Protein AF-A0A969D3K4-F1 (afdb_monomer_lite)

Sequence (307 aa):
MPSYSMKLIFPEMAVPLLGIVVLTLFLPLTAMTYMLRSNDRRKLEINRLLDLLHIDPSYRQVYAIDQHQGRDCSLLMVAVCYGSLVSAVGLTLLFLGPQIGLAEFPAVKLTETLSFPQQGSRLVFSMAFLGAYLWGLQYLFQRYSLQDLLPNVYYGLGVRMLFASCLAVIIYNGADALIGNHEGSSSSSLTSNLWPALAFLIGIFPQQGLRWMSARLSILISDAPMAAHRAPLDMIEGINNYDLLRFEELGIETCYDMATADFVPLILKTAYSARQLADWILQAKLCACFGAGVVDLRRNGYHTFSI

Radius of gyration: 24.6 Å; chains: 1; bounding box: 75×52×71 Å

Secondary structure (DSSP, 8-state):
---STHHHHHHHHHHHHHHHHHHHHHHHHHHHHHHHT--HHHHHHHHHHHHHTT--TTHHHHTTHHHHHHHHHHHHHHHHHHHHHHHHHHHHHHHTTTTTT-SS---EEEETTEEESPTTHHHHHHHHHHHHHHHHHHHHHHHHHTT---HHHHHHHHHHHHHHHHHHHHHHHTHHHHHT--TT---TTTSTTTHHHHHHHHHH-HHHHHHHHHHH-TTTS--------SSBGGGSTT--HHHHHHHHHTT--BHHHHHHS-HHHHHHHSSS-HHHHHHHHHHHHHHHHHGGGHHHHHHTT--SS--

pLDDT: mean 79.21, std 14.2, range [38.62, 95.94]

Structure (mmCIF, N/CA/C/O backbone):
data_AF-A0A969D3K4-F1
#
_entry.id   AF-A0A969D3K4-F1
#
loop_
_atom_site.group_PDB
_atom_site.id
_atom_site.type_symbol
_atom_site.label_atom_id
_atom_site.label_alt_id
_atom_site.label_comp_id
_atom_site.label_asym_id
_atom_site.label_entity_id
_atom_site.label_seq_id
_atom_site.pdbx_PDB_ins_code
_atom_site.Cartn_x
_atom_site.Cartn_y
_atom_site.Cartn_z
_atom_site.occupancy
_atom_site.B_iso_or_equiv
_atom_site.auth_seq_id
_atom_site.auth_comp_id
_atom_site.auth_asym_id
_atom_site.auth_atom_id
_atom_site.pdbx_PDB_model_num
ATOM 1 N N . MET A 1 1 ? 40.659 23.746 -21.738 1.00 43.28 1 MET A N 1
ATOM 2 C CA . MET A 1 1 ? 39.968 24.330 -20.567 1.00 43.28 1 MET A CA 1
ATOM 3 C C . MET A 1 1 ? 38.458 24.179 -20.744 1.00 43.28 1 MET A C 1
ATOM 5 O O . MET A 1 1 ? 37.878 24.956 -21.492 1.00 43.28 1 MET A O 1
ATOM 9 N N . PRO A 1 2 ? 37.822 23.167 -20.130 1.00 46.59 2 PRO A N 1
ATOM 10 C CA . PRO A 1 2 ? 36.377 22.970 -20.176 1.00 46.59 2 PRO A CA 1
ATOM 11 C C . PRO A 1 2 ? 35.744 23.623 -18.937 1.00 46.59 2 PRO A C 1
ATOM 13 O O . PRO A 1 2 ? 35.856 23.095 -17.839 1.00 46.59 2 PRO A O 1
ATOM 16 N N . SER A 1 3 ? 35.126 24.797 -19.081 1.00 47.50 3 SER A N 1
ATOM 17 C CA . SER A 1 3 ? 34.448 25.483 -17.958 1.00 47.50 3 SER A CA 1
ATOM 18 C C . SER A 1 3 ? 33.081 26.073 -18.338 1.00 47.50 3 SER A C 1
ATOM 20 O O . SER A 1 3 ? 32.541 26.923 -17.637 1.00 47.50 3 SER A O 1
ATOM 22 N N . TYR A 1 4 ? 32.495 25.624 -19.456 1.00 47.94 4 TYR A N 1
ATOM 23 C CA . TYR A 1 4 ? 31.216 26.157 -19.952 1.00 47.94 4 TYR A CA 1
ATOM 24 C C . TYR A 1 4 ? 30.033 25.174 -19.918 1.00 47.94 4 TYR A C 1
ATOM 26 O O . TYR A 1 4 ? 28.900 25.635 -19.833 1.00 47.94 4 TYR A O 1
ATOM 34 N N . SER A 1 5 ? 30.238 23.850 -19.856 1.00 48.91 5 SER A N 1
ATOM 35 C CA . SER A 1 5 ? 29.110 22.896 -19.764 1.00 48.91 5 SER A CA 1
ATOM 36 C C . SER A 1 5 ? 28.449 22.824 -18.384 1.00 48.91 5 SER A C 1
ATOM 38 O O . SER A 1 5 ? 27.307 22.393 -18.285 1.00 48.91 5 SER A O 1
ATOM 40 N N . MET A 1 6 ? 29.114 23.261 -17.310 1.00 48.69 6 ME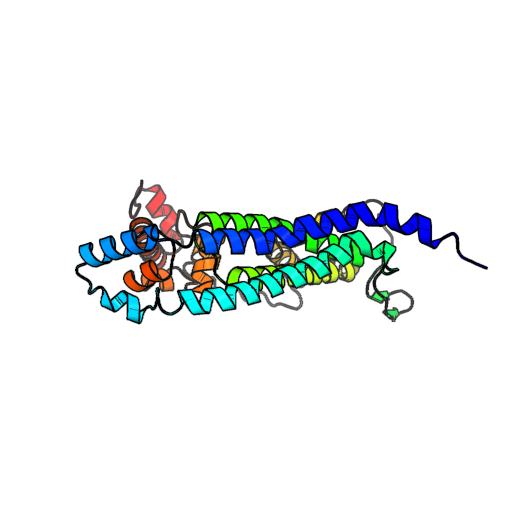T A N 1
ATOM 41 C CA . MET A 1 6 ? 28.566 23.111 -15.956 1.00 48.69 6 MET A CA 1
ATOM 42 C C . MET A 1 6 ? 27.480 24.150 -15.624 1.00 48.69 6 MET A C 1
ATOM 44 O O . MET A 1 6 ? 26.635 23.895 -14.776 1.00 48.69 6 MET A O 1
ATOM 48 N N . LYS A 1 7 ? 27.449 25.304 -16.307 1.00 47.19 7 LYS A N 1
ATOM 49 C CA . LYS A 1 7 ? 26.482 26.386 -16.022 1.00 47.19 7 LYS A CA 1
ATOM 50 C C . LYS A 1 7 ? 25.094 26.187 -16.647 1.00 47.19 7 LYS A C 1
ATOM 52 O O . LYS A 1 7 ? 24.152 26.816 -16.182 1.00 47.19 7 LYS A O 1
ATOM 57 N N . LEU A 1 8 ? 24.951 25.313 -17.646 1.00 50.50 8 LEU A N 1
ATOM 58 C CA . LEU A 1 8 ? 23.668 25.041 -18.318 1.00 50.50 8 LEU A CA 1
ATOM 59 C C . LEU A 1 8 ? 22.865 23.892 -17.684 1.00 50.50 8 LEU A C 1
ATOM 61 O O . LEU A 1 8 ? 21.663 23.814 -17.895 1.00 50.50 8 LEU A O 1
ATOM 65 N N . ILE A 1 9 ? 23.493 23.051 -16.855 1.00 54.84 9 ILE A N 1
ATOM 66 C CA . ILE A 1 9 ? 22.838 21.893 -16.217 1.00 54.84 9 ILE A CA 1
ATOM 67 C C . ILE A 1 9 ? 22.000 22.318 -14.994 1.00 54.84 9 ILE A C 1
ATOM 69 O O . ILE A 1 9 ? 20.937 21.759 -14.733 1.00 54.84 9 ILE A O 1
ATOM 73 N N . PHE A 1 10 ? 22.435 23.343 -14.251 1.00 56.97 10 PHE A N 1
ATOM 74 C CA . PHE A 1 10 ? 21.739 23.816 -13.046 1.00 56.97 10 PHE A CA 1
ATOM 75 C C . PHE A 1 10 ? 20.294 24.315 -13.262 1.00 56.97 10 PHE A C 1
ATOM 77 O O . PHE A 1 10 ? 19.448 23.957 -12.440 1.00 56.97 10 PHE A O 1
ATOM 84 N N . PRO A 1 11 ? 19.956 25.103 -14.307 1.00 62.75 11 PRO A N 1
ATOM 85 C CA . PRO A 1 11 ? 18.574 25.542 -14.511 1.00 62.75 11 PRO A CA 1
ATOM 86 C C . PRO A 1 11 ? 17.628 24.404 -14.929 1.00 62.75 11 PRO A C 1
ATOM 88 O O . PRO A 1 11 ? 16.482 24.397 -14.486 1.00 62.75 11 PRO A O 1
ATOM 91 N N . GLU A 1 12 ? 18.085 23.413 -15.707 1.00 69.56 12 GLU A N 1
ATOM 92 C CA . GLU A 1 12 ? 17.244 22.265 -16.101 1.00 69.56 12 GLU A CA 1
ATOM 93 C C . GLU A 1 12 ? 16.943 21.320 -14.930 1.00 69.56 12 GLU A C 1
ATOM 95 O O . GLU A 1 12 ? 15.862 20.735 -14.859 1.00 69.56 12 GLU A O 1
ATOM 100 N N . MET A 1 13 ? 17.864 21.207 -13.970 1.00 75.19 13 MET A N 1
ATOM 101 C CA . MET A 1 13 ? 17.676 20.385 -12.770 1.00 75.19 13 MET A CA 1
ATOM 102 C C . MET A 1 13 ? 16.788 21.052 -11.708 1.00 75.19 13 MET A C 1
ATOM 104 O O . MET A 1 13 ? 16.300 20.374 -10.805 1.00 75.19 13 MET A O 1
ATOM 108 N N . ALA A 1 14 ? 16.553 22.364 -11.792 1.00 80.75 14 ALA A N 1
ATOM 109 C CA . ALA A 1 14 ? 15.832 23.105 -10.757 1.00 80.75 14 ALA A CA 1
ATOM 110 C C . ALA A 1 14 ? 14.356 22.684 -10.637 1.00 80.75 14 ALA A C 1
ATOM 112 O O . ALA A 1 14 ? 13.851 22.505 -9.529 1.00 80.75 14 ALA A O 1
ATOM 113 N N . VAL A 1 15 ? 13.671 22.481 -11.766 1.00 84.25 15 VAL A N 1
ATOM 114 C CA . VAL A 1 15 ? 12.258 22.062 -11.807 1.00 84.25 15 VAL A CA 1
ATOM 115 C C . VAL A 1 15 ? 12.042 20.649 -11.241 1.00 84.25 15 VAL A C 1
ATOM 117 O O . VAL A 1 15 ? 11.216 20.510 -10.334 1.00 84.25 15 VAL A O 1
ATOM 120 N N . PRO A 1 16 ? 12.758 19.596 -11.696 1.00 83.69 16 PRO A N 1
ATOM 121 C CA . PRO A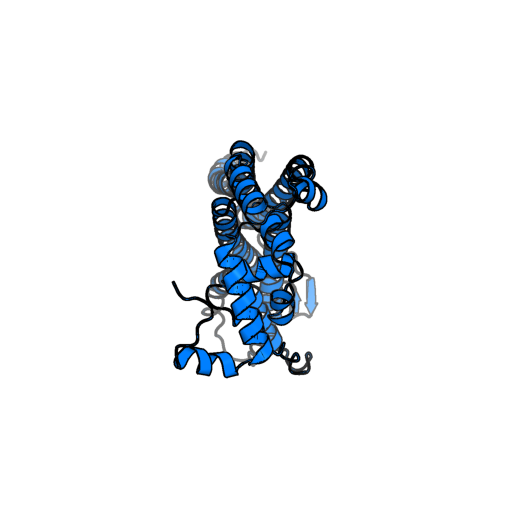 1 16 ? 12.590 18.256 -11.132 1.00 83.69 16 PRO A CA 1
ATOM 122 C C . PRO A 1 16 ? 12.994 18.198 -9.655 1.00 83.69 16 PRO A C 1
ATOM 124 O O . PRO A 1 16 ? 12.333 17.522 -8.868 1.00 83.69 16 PRO A O 1
ATOM 127 N N . LEU A 1 17 ? 14.022 18.949 -9.249 1.00 85.62 17 LEU A N 1
ATOM 128 C CA . LEU A 1 17 ? 14.442 19.024 -7.852 1.00 85.62 17 LEU A CA 1
ATOM 129 C C . LEU A 1 17 ? 13.370 19.676 -6.969 1.00 85.62 17 LEU A C 1
ATOM 131 O O . LEU A 1 17 ? 13.061 19.149 -5.902 1.00 85.62 17 LEU A O 1
ATOM 135 N N . LEU A 1 18 ? 12.743 20.763 -7.430 1.00 87.62 18 LEU A N 1
ATOM 136 C CA . LEU A 1 18 ? 11.616 21.382 -6.730 1.00 87.62 18 LEU A CA 1
ATOM 137 C C . LEU A 1 18 ? 10.429 20.415 -6.611 1.00 87.62 18 LEU A C 1
ATOM 139 O O . LEU A 1 18 ? 9.851 20.296 -5.533 1.00 87.62 18 LEU A O 1
ATOM 143 N N . GLY A 1 19 ? 10.113 19.667 -7.673 1.00 85.94 19 GLY A N 1
ATOM 144 C CA . GLY A 1 19 ? 9.077 18.630 -7.646 1.00 85.94 19 GLY A CA 1
ATOM 145 C C . GLY A 1 19 ? 9.339 17.547 -6.595 1.00 85.94 19 GLY A C 1
ATOM 146 O O . GLY A 1 19 ? 8.447 17.217 -5.815 1.00 85.94 19 GLY A O 1
ATOM 147 N N . ILE A 1 20 ? 10.574 17.040 -6.513 1.00 88.44 20 ILE A N 1
ATOM 148 C CA . ILE A 1 20 ? 10.966 16.048 -5.498 1.00 88.44 20 ILE A CA 1
ATOM 149 C C . ILE A 1 20 ? 10.819 16.621 -4.095 1.00 88.44 20 ILE A C 1
ATOM 151 O O . ILE A 1 20 ? 10.242 15.964 -3.230 1.00 88.44 20 ILE A O 1
ATOM 155 N N . VAL A 1 21 ? 11.309 17.840 -3.858 1.00 89.25 21 VAL A N 1
ATOM 156 C CA . VAL A 1 21 ? 11.222 18.474 -2.536 1.00 89.25 21 VAL A CA 1
ATOM 157 C C . VAL A 1 21 ? 9.762 18.622 -2.117 1.00 89.25 21 VAL A C 1
ATOM 159 O O . VAL A 1 21 ? 9.405 18.213 -1.018 1.00 89.25 21 VAL A O 1
ATOM 162 N N . VAL A 1 22 ? 8.892 19.114 -3.001 1.00 89.81 22 VAL A N 1
ATOM 163 C CA . VAL A 1 22 ? 7.460 19.278 -2.705 1.00 89.81 22 VAL A CA 1
ATOM 164 C C . VAL A 1 22 ? 6.787 17.938 -2.383 1.00 89.81 22 VAL A C 1
ATOM 166 O O . VAL A 1 22 ? 6.064 17.838 -1.393 1.00 89.81 22 VAL A O 1
ATOM 169 N N . LEU A 1 23 ? 7.042 16.898 -3.180 1.00 89.44 23 LEU A N 1
ATOM 170 C CA . LEU A 1 23 ? 6.426 15.581 -2.991 1.00 89.44 23 LEU A CA 1
ATOM 171 C C . LEU A 1 23 ? 6.937 14.885 -1.719 1.00 89.44 23 LEU A C 1
ATOM 173 O O . LEU A 1 23 ? 6.160 14.366 -0.918 1.00 89.44 23 LEU A O 1
ATOM 177 N N . THR A 1 24 ? 8.244 14.909 -1.478 1.00 89.31 24 THR A N 1
ATOM 178 C CA . THR A 1 24 ? 8.835 14.308 -0.270 1.00 89.31 24 THR A CA 1
ATOM 179 C C . THR A 1 24 ? 8.385 15.013 1.009 1.00 89.31 24 THR A C 1
ATOM 181 O O . THR A 1 24 ? 8.151 14.344 2.013 1.00 89.31 24 THR A O 1
ATOM 184 N N . LEU A 1 25 ? 8.179 16.336 0.971 1.00 90.00 25 LEU A N 1
ATOM 185 C CA . LEU A 1 25 ? 7.754 17.133 2.127 1.00 90.00 25 LEU A CA 1
ATOM 186 C C . LEU A 1 25 ? 6.303 16.863 2.563 1.00 90.00 25 LEU A C 1
ATOM 188 O O . LEU A 1 25 ? 5.941 17.162 3.701 1.00 90.00 25 LEU A O 1
ATOM 192 N N . PHE A 1 26 ? 5.479 16.237 1.719 1.00 89.38 26 PHE A N 1
ATOM 193 C CA . PHE A 1 26 ? 4.111 15.863 2.087 1.00 89.38 26 PHE A CA 1
ATOM 194 C C . PHE A 1 26 ? 4.059 14.879 3.273 1.00 89.38 26 PHE A C 1
ATOM 196 O O . PHE A 1 26 ? 3.215 15.007 4.165 1.00 89.38 26 PHE A O 1
ATOM 203 N N . LEU A 1 27 ? 4.979 13.908 3.325 1.00 89.94 27 LEU A N 1
ATOM 204 C CA . LEU A 1 27 ? 5.033 12.895 4.386 1.00 89.94 27 LEU A CA 1
ATOM 205 C C . LEU A 1 27 ? 5.323 13.498 5.777 1.00 89.94 27 LEU A C 1
ATOM 207 O O . LEU A 1 27 ? 4.557 13.225 6.704 1.00 89.94 27 LEU A O 1
ATOM 211 N N . PRO A 1 28 ? 6.366 14.329 5.972 1.00 90.12 28 PRO A N 1
ATOM 212 C CA . PRO A 1 28 ? 6.611 14.959 7.264 1.00 90.12 28 PRO A CA 1
ATOM 213 C C . PRO A 1 28 ? 5.568 16.020 7.616 1.00 90.12 28 PRO A C 1
ATOM 215 O O . PRO A 1 28 ? 5.240 16.167 8.791 1.00 90.12 28 PRO A O 1
ATOM 218 N N . LEU A 1 29 ? 4.989 16.720 6.634 1.00 88.44 29 LEU A N 1
ATOM 219 C CA . LEU A 1 29 ? 3.952 17.721 6.893 1.00 88.44 29 LEU A CA 1
ATOM 220 C C . LEU A 1 29 ? 2.671 17.089 7.463 1.00 88.44 29 LEU A C 1
ATOM 222 O O . LEU A 1 29 ? 2.090 17.601 8.423 1.00 88.44 29 LEU A O 1
ATOM 226 N N . THR A 1 30 ? 2.241 15.950 6.915 1.00 87.94 30 THR A N 1
ATOM 227 C CA . THR A 1 30 ? 1.080 15.200 7.433 1.00 87.94 30 THR A CA 1
ATOM 228 C C . THR A 1 30 ? 1.318 14.682 8.854 1.00 87.94 30 THR A C 1
ATOM 230 O O . THR A 1 30 ? 0.437 14.802 9.705 1.00 87.94 30 THR A O 1
ATOM 233 N N . ALA A 1 31 ? 2.525 14.204 9.162 1.00 85.50 31 ALA A N 1
ATOM 234 C CA . ALA A 1 31 ? 2.881 13.791 10.519 1.00 85.50 31 ALA A CA 1
ATOM 235 C C . ALA A 1 31 ? 2.936 14.971 11.501 1.00 85.50 31 ALA A C 1
ATOM 237 O O . ALA A 1 31 ? 2.370 14.901 12.591 1.00 85.50 31 ALA A O 1
ATOM 238 N N . MET A 1 32 ? 3.566 16.082 11.108 1.00 85.62 32 MET A N 1
ATOM 239 C CA . MET A 1 32 ? 3.675 17.281 11.943 1.00 85.62 32 MET A CA 1
ATOM 240 C C . MET A 1 32 ? 2.294 17.857 12.274 1.00 85.62 32 MET A C 1
ATOM 242 O O . MET A 1 32 ? 1.997 18.147 13.432 1.00 85.62 32 MET A O 1
ATOM 246 N N . THR A 1 33 ? 1.420 17.975 11.272 1.00 85.12 33 THR A N 1
ATOM 247 C CA . THR A 1 33 ? 0.041 18.447 11.474 1.00 85.12 33 THR A CA 1
ATOM 248 C C . THR A 1 33 ? -0.776 17.499 12.350 1.00 85.12 33 THR A C 1
ATOM 250 O O . THR A 1 33 ? -1.597 17.964 13.141 1.00 85.12 33 THR A O 1
ATOM 253 N N . TYR A 1 34 ? -0.546 16.187 12.259 1.00 81.94 34 TYR A N 1
ATOM 254 C CA . TYR A 1 34 ? -1.173 15.204 13.142 1.00 81.94 34 TYR A CA 1
ATOM 255 C C . TYR A 1 34 ? -0.718 15.360 14.599 1.00 81.94 34 TYR A C 1
ATOM 257 O O . TYR A 1 34 ? -1.558 15.406 15.497 1.00 81.94 34 TYR A O 1
ATOM 265 N N . MET A 1 35 ? 0.588 15.515 14.841 1.00 77.06 35 MET A N 1
ATOM 266 C CA . MET A 1 35 ? 1.136 15.690 16.192 1.00 77.06 35 MET A CA 1
ATOM 267 C C . MET A 1 35 ? 0.594 16.951 16.874 1.00 77.06 35 MET A C 1
ATOM 269 O O . MET A 1 35 ? 0.172 16.891 18.028 1.00 77.06 35 MET A O 1
ATOM 273 N N . LEU A 1 36 ? 0.524 18.069 16.143 1.00 75.56 36 LEU A N 1
ATOM 274 C CA . LEU A 1 36 ? -0.019 19.334 16.655 1.00 75.56 36 LEU A CA 1
ATOM 275 C C . LEU A 1 36 ? -1.511 19.255 17.007 1.00 75.56 36 LEU A C 1
ATOM 277 O O . LEU A 1 36 ? -1.991 20.033 17.826 1.00 75.56 36 LEU A O 1
ATOM 281 N N . ARG A 1 37 ? -2.249 18.325 16.392 1.00 71.94 37 ARG A N 1
ATOM 282 C CA . ARG A 1 37 ? -3.694 18.151 16.581 1.00 71.94 37 ARG A CA 1
ATOM 283 C C . ARG A 1 37 ? -4.043 16.963 17.487 1.00 71.94 37 ARG A C 1
ATOM 285 O O . ARG A 1 37 ? -5.225 16.667 17.648 1.00 71.94 37 ARG A O 1
ATOM 292 N N . SER A 1 38 ? -3.053 16.253 18.042 1.00 61.94 38 SER A N 1
ATOM 293 C CA . SER A 1 38 ? -3.286 14.977 18.730 1.00 61.94 38 SER A CA 1
ATOM 294 C C . SER A 1 38 ? -4.310 15.125 19.876 1.00 61.94 38 SER A C 1
ATOM 296 O O . SER A 1 38 ? -4.191 15.977 20.749 1.00 61.94 38 SER A O 1
ATOM 298 N N . ASN A 1 39 ? -5.402 14.359 19.765 1.00 63.81 39 ASN A N 1
ATOM 299 C CA . ASN A 1 39 ? -6.757 14.801 20.114 1.00 63.81 39 ASN A CA 1
ATOM 300 C C . ASN A 1 39 ? -7.195 14.564 21.565 1.00 63.81 39 ASN A C 1
ATOM 302 O O . ASN A 1 39 ? -7.394 13.419 21.977 1.00 63.81 39 ASN A O 1
ATOM 306 N N . ASP A 1 40 ? -7.602 15.639 22.238 1.00 61.91 40 ASP A N 1
ATOM 307 C CA . ASP A 1 40 ? -8.427 15.586 23.453 1.00 61.91 40 ASP A CA 1
ATOM 308 C C . ASP A 1 40 ? -9.825 14.994 23.193 1.00 61.91 40 ASP A C 1
ATOM 310 O O . ASP A 1 40 ? -10.402 14.325 24.048 1.00 61.91 40 ASP A O 1
ATOM 314 N N . ARG A 1 41 ? -10.373 15.173 21.980 1.00 67.19 41 ARG A N 1
ATOM 315 C CA . ARG A 1 41 ? -11.736 14.724 21.630 1.00 67.19 41 ARG A CA 1
ATOM 316 C C . ARG A 1 41 ? -11.920 13.207 21.698 1.00 67.19 41 ARG A C 1
ATOM 318 O O . ARG A 1 41 ? -12.889 12.748 22.293 1.00 67.19 41 ARG A O 1
ATOM 325 N N . ARG A 1 42 ? -10.981 12.427 21.151 1.00 70.25 42 ARG A N 1
ATOM 326 C CA . ARG A 1 42 ? -11.042 10.953 21.196 1.00 70.25 42 ARG A CA 1
ATOM 327 C C . ARG A 1 42 ? -10.901 10.436 22.628 1.00 70.25 42 ARG A C 1
ATOM 329 O O . ARG A 1 42 ? -11.593 9.500 23.013 1.00 70.25 42 ARG A O 1
ATOM 336 N N . LYS A 1 43 ? -10.055 11.085 23.439 1.00 71.94 43 LYS A N 1
ATOM 337 C CA . LYS A 1 43 ? -9.905 10.763 24.867 1.00 71.94 43 LYS A CA 1
ATOM 338 C C . LYS A 1 43 ? -11.230 10.951 25.612 1.00 71.94 43 LYS A C 1
ATOM 340 O O . LYS A 1 43 ? -11.588 10.097 26.414 1.00 71.94 43 LYS A O 1
ATOM 345 N N . LEU A 1 44 ? -11.962 12.025 25.312 1.00 76.06 44 LEU A N 1
ATOM 346 C CA . LEU A 1 44 ? -13.274 12.306 25.903 1.00 76.06 44 LEU A CA 1
ATOM 347 C C . LEU A 1 44 ? -14.354 11.308 25.460 1.00 76.06 44 LEU A C 1
ATOM 349 O O . LEU A 1 44 ? -15.138 10.859 26.292 1.00 76.06 44 LEU A O 1
ATOM 353 N N . GLU A 1 45 ? -14.395 10.934 24.180 1.00 77.31 45 GLU A N 1
ATOM 354 C CA . GLU A 1 45 ? -15.377 9.969 23.665 1.00 77.31 45 GLU A CA 1
ATOM 355 C C . GLU A 1 45 ? -15.172 8.566 24.248 1.00 77.31 45 GLU A C 1
ATOM 357 O O . GLU A 1 45 ? -16.131 7.937 24.694 1.00 77.31 45 GLU A O 1
ATOM 362 N N . ILE A 1 46 ? -13.918 8.108 24.327 1.00 77.50 46 ILE A N 1
ATOM 363 C CA . ILE A 1 46 ? -13.578 6.827 24.957 1.00 77.50 46 ILE A CA 1
ATOM 364 C C . ILE A 1 46 ? -13.958 6.837 26.438 1.00 77.50 46 ILE A C 1
ATOM 366 O O . ILE A 1 46 ? -14.567 5.879 26.904 1.00 77.50 46 ILE A O 1
ATOM 370 N N . ASN A 1 47 ? -13.659 7.918 27.167 1.00 79.44 47 ASN A N 1
ATOM 371 C CA . ASN A 1 47 ? -14.041 8.028 28.577 1.00 79.44 47 ASN A CA 1
ATOM 372 C C . ASN A 1 47 ? -15.563 7.926 28.745 1.00 79.44 47 ASN A C 1
ATOM 374 O O . ASN A 1 47 ? -16.037 7.139 29.554 1.00 79.44 47 ASN A O 1
ATOM 378 N N . ARG A 1 48 ? -16.333 8.628 27.903 1.00 83.94 48 ARG A N 1
ATOM 379 C CA . ARG A 1 48 ? -17.799 8.541 27.911 1.00 83.94 48 ARG A CA 1
ATOM 380 C C . ARG A 1 48 ? -18.302 7.115 27.654 1.00 83.94 48 ARG A C 1
ATOM 382 O O . ARG A 1 48 ? -19.295 6.713 28.249 1.00 83.94 48 ARG A O 1
ATOM 389 N N . LEU A 1 49 ? -17.660 6.359 26.762 1.00 82.00 49 LEU A N 1
ATOM 390 C CA . LEU A 1 49 ? -18.034 4.970 26.469 1.00 82.00 49 LEU A CA 1
ATOM 391 C C . LEU A 1 49 ? -17.696 4.015 27.617 1.00 82.00 49 LEU A C 1
ATOM 393 O O . LEU A 1 49 ? -18.509 3.152 27.931 1.00 82.00 49 LEU A O 1
ATOM 397 N N . LEU A 1 50 ? -16.528 4.170 28.244 1.00 83.62 50 LEU A N 1
ATOM 398 C CA . LEU A 1 50 ? -1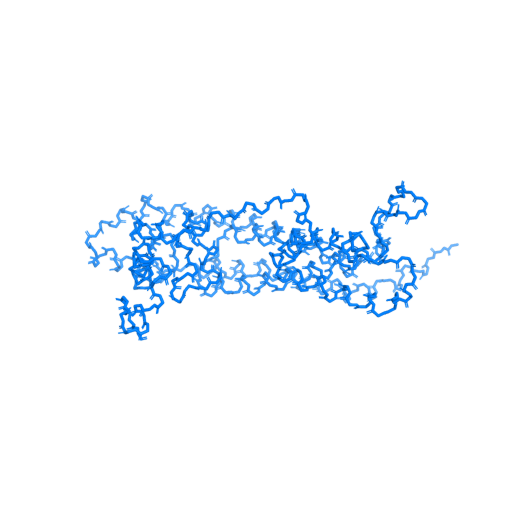6.147 3.371 29.413 1.00 83.62 50 LEU A CA 1
ATOM 399 C C . LEU A 1 50 ? -17.104 3.622 30.583 1.00 83.62 50 LEU A C 1
ATOM 401 O O . LEU A 1 50 ? -17.576 2.661 31.188 1.00 83.62 50 LEU A O 1
ATOM 405 N N . ASP A 1 51 ? -17.479 4.885 30.809 1.00 86.62 51 ASP A N 1
ATOM 406 C CA . ASP A 1 51 ? -18.477 5.261 31.814 1.00 86.62 51 ASP A CA 1
ATOM 407 C C . ASP A 1 51 ? -19.847 4.624 31.520 1.00 86.62 51 ASP A C 1
ATOM 409 O O . ASP A 1 51 ? -20.481 4.075 32.420 1.00 86.62 51 ASP A O 1
ATOM 413 N N . LEU A 1 52 ? -20.296 4.644 30.256 1.00 86.81 52 LEU A N 1
ATOM 414 C CA . LEU A 1 52 ? -21.558 4.016 29.833 1.00 86.81 52 LEU A CA 1
ATOM 415 C C . LEU A 1 52 ? -21.560 2.491 30.002 1.00 86.81 52 LEU A C 1
ATOM 417 O O . LEU A 1 52 ? -22.611 1.908 30.253 1.00 86.81 52 LEU A O 1
ATOM 421 N N . LEU A 1 53 ? -20.406 1.846 29.835 1.00 85.25 53 LEU A N 1
ATOM 422 C CA . LEU A 1 53 ? -20.247 0.400 29.996 1.00 85.25 53 LEU A CA 1
ATOM 423 C C . LEU A 1 53 ? -19.951 -0.006 31.449 1.00 85.25 53 LEU A C 1
ATOM 425 O O . LEU A 1 53 ? -19.797 -1.197 31.713 1.00 85.25 53 LEU A O 1
ATOM 429 N N . HIS A 1 54 ? -19.875 0.954 32.380 1.00 86.06 54 HIS A N 1
ATOM 430 C CA . HIS A 1 54 ? -19.467 0.743 33.772 1.00 86.06 54 HIS A CA 1
ATOM 431 C C . HIS A 1 54 ? -18.115 0.019 33.906 1.00 86.06 54 HIS A C 1
ATOM 433 O O . HIS A 1 54 ? -17.930 -0.825 34.782 1.00 86.06 54 HIS A O 1
ATOM 439 N N . ILE A 1 55 ? -17.168 0.341 33.022 1.00 84.50 55 ILE A N 1
ATOM 440 C CA . ILE A 1 55 ? -15.811 -0.214 33.034 1.00 84.50 55 ILE A CA 1
ATOM 441 C C . ILE A 1 55 ? -14.883 0.797 33.696 1.00 84.50 55 ILE A C 1
ATOM 443 O O . ILE A 1 55 ? -14.890 1.974 33.337 1.00 84.50 55 ILE A O 1
ATOM 447 N N . ASP A 1 56 ? -14.047 0.332 34.625 1.00 82.25 56 ASP A N 1
ATOM 448 C CA . ASP A 1 56 ? -13.100 1.208 35.305 1.00 82.25 56 ASP A CA 1
ATOM 449 C C . ASP A 1 56 ? -12.178 1.933 34.305 1.00 82.25 56 ASP A C 1
ATOM 451 O O . ASP A 1 56 ? -11.597 1.307 33.410 1.00 82.25 56 ASP A O 1
ATOM 455 N N . PRO A 1 57 ? -11.937 3.244 34.480 1.00 74.56 57 PRO A N 1
ATOM 456 C CA . PRO A 1 57 ? -11.074 4.018 33.587 1.00 74.56 57 PRO A CA 1
ATOM 457 C C . PRO A 1 57 ? -9.611 3.539 33.607 1.00 74.56 57 PRO A C 1
ATOM 459 O O . PRO A 1 57 ? -8.844 3.843 32.691 1.00 74.56 57 PRO A O 1
ATOM 462 N N . SER A 1 58 ? -9.215 2.745 34.609 1.00 75.12 58 SER A N 1
ATOM 463 C CA . SER A 1 58 ? -7.911 2.074 34.684 1.00 75.12 58 SER A CA 1
ATOM 464 C C . SER A 1 58 ? -7.686 1.070 33.544 1.00 75.12 58 SER A C 1
ATOM 466 O O . SER A 1 58 ? -6.541 0.850 33.146 1.00 75.12 58 SER A O 1
ATOM 468 N N . TYR A 1 59 ? -8.747 0.534 32.927 1.00 74.31 59 TYR A N 1
ATOM 469 C CA . TYR A 1 59 ? -8.645 -0.376 31.778 1.00 74.31 59 TYR A CA 1
ATOM 470 C C . TYR A 1 59 ? -7.934 0.271 30.580 1.00 74.31 59 TYR A C 1
ATOM 472 O O . TYR A 1 59 ? -7.210 -0.387 29.832 1.00 74.31 59 TYR A O 1
ATOM 480 N N . ARG A 1 60 ? -8.053 1.596 30.436 1.00 68.69 60 ARG A N 1
ATOM 481 C CA . ARG A 1 60 ? -7.341 2.372 29.414 1.00 68.69 60 ARG A CA 1
ATOM 482 C C . ARG A 1 60 ? -5.823 2.335 29.587 1.00 68.69 60 ARG A C 1
ATOM 484 O O . ARG A 1 60 ? -5.101 2.427 28.596 1.00 68.69 60 ARG A O 1
ATOM 491 N N . GLN A 1 61 ? -5.343 2.231 30.826 1.00 68.00 61 GLN A N 1
ATOM 492 C CA . GLN A 1 61 ? -3.913 2.142 31.124 1.00 68.00 61 GLN A CA 1
ATOM 493 C C . GLN A 1 61 ? -3.374 0.747 30.798 1.00 68.00 61 GLN A C 1
ATOM 495 O O . GLN A 1 61 ? -2.276 0.643 30.263 1.00 68.00 61 GLN A O 1
ATOM 500 N N . VAL A 1 62 ? -4.174 -0.303 31.023 1.00 66.44 62 VAL A N 1
ATOM 501 C CA . VAL A 1 62 ? -3.832 -1.695 30.671 1.00 66.44 62 VAL A CA 1
ATOM 502 C C . VAL A 1 62 ? -3.710 -1.876 29.156 1.00 66.44 62 VAL A C 1
ATOM 504 O O . VAL A 1 62 ? -2.771 -2.509 28.684 1.00 66.44 62 VAL A O 1
ATOM 507 N N . TYR A 1 63 ? -4.607 -1.256 28.384 1.00 63.88 63 TYR A N 1
ATOM 508 C CA . TYR A 1 63 ? -4.524 -1.201 26.916 1.00 63.88 63 TYR A CA 1
ATOM 509 C C . TYR A 1 63 ? -3.766 0.041 26.394 1.00 63.88 63 TYR A C 1
ATOM 511 O O . TYR A 1 63 ? -3.780 0.326 25.200 1.00 63.88 63 TYR A O 1
ATOM 519 N N . ALA A 1 64 ? -3.092 0.750 27.306 1.00 54.31 64 ALA A N 1
ATOM 520 C CA . ALA A 1 64 ? -2.062 1.774 27.129 1.00 54.31 64 ALA A CA 1
ATOM 521 C C . ALA A 1 64 ? -2.260 2.822 26.013 1.00 54.31 64 ALA A C 1
ATOM 523 O O . ALA A 1 64 ? -1.314 3.137 25.292 1.00 54.31 64 ALA A O 1
ATOM 524 N N . ILE A 1 65 ? -3.429 3.471 25.944 1.00 55.75 65 ILE A N 1
ATOM 525 C CA . ILE A 1 65 ? -3.631 4.638 25.056 1.00 55.75 65 ILE A CA 1
ATOM 526 C C . ILE A 1 65 ? -2.675 5.802 25.406 1.00 55.75 65 ILE A C 1
ATOM 528 O O . ILE A 1 65 ? -2.214 6.503 24.512 1.00 55.75 65 ILE A O 1
ATOM 532 N N . ASP A 1 66 ? -2.339 6.018 26.687 1.00 50.91 66 ASP A N 1
ATOM 533 C CA . ASP A 1 66 ? -1.553 7.194 27.114 1.00 50.91 66 ASP A CA 1
ATOM 534 C C . ASP A 1 66 ? -0.035 6.954 27.237 1.00 50.91 66 ASP A C 1
ATOM 536 O O . ASP A 1 66 ? 0.743 7.887 27.045 1.00 50.91 66 ASP A O 1
ATOM 540 N N . GLN A 1 67 ? 0.419 5.725 27.519 1.00 46.19 67 GLN A N 1
ATOM 541 C CA . GLN A 1 67 ? 1.852 5.427 27.693 1.00 46.19 67 GLN A CA 1
ATOM 542 C C . GLN A 1 67 ? 2.561 5.156 26.355 1.00 46.19 67 GLN A C 1
ATOM 544 O O . GLN A 1 67 ? 3.764 5.392 26.232 1.00 46.19 67 GLN A O 1
ATOM 549 N N . HIS A 1 68 ? 1.819 4.695 25.342 1.00 51.69 68 HIS A N 1
ATOM 550 C CA . HIS A 1 68 ? 2.324 4.557 23.977 1.00 51.69 68 HIS A CA 1
ATOM 551 C C . HIS A 1 68 ? 2.342 5.901 23.243 1.00 51.69 68 HIS A C 1
ATOM 553 O O . HIS A 1 68 ? 3.328 6.180 22.583 1.00 51.69 68 HIS A O 1
ATOM 559 N N . GLN A 1 69 ? 1.405 6.826 23.481 1.00 55.81 69 GLN A N 1
ATOM 560 C CA . GLN A 1 69 ? 1.318 8.083 22.720 1.00 55.81 69 GLN A CA 1
ATOM 561 C C . GLN A 1 69 ? 2.612 8.937 22.699 1.00 55.81 69 GLN A C 1
ATOM 563 O O . GLN A 1 69 ? 2.927 9.551 21.681 1.00 55.81 69 GLN A O 1
ATOM 568 N N . GLY A 1 70 ? 3.403 8.961 23.781 1.00 55.00 70 GLY A N 1
ATOM 569 C CA . GLY A 1 70 ? 4.701 9.660 23.808 1.00 55.00 70 GLY A CA 1
ATOM 570 C C . GLY A 1 70 ? 5.838 8.917 23.088 1.00 55.00 70 GLY A C 1
ATOM 571 O O . GLY A 1 70 ? 6.670 9.540 22.428 1.00 55.00 70 GLY A O 1
ATOM 572 N N . ARG A 1 71 ? 5.863 7.582 23.180 1.00 58.25 71 ARG A N 1
ATOM 573 C CA . ARG A 1 71 ? 6.850 6.708 22.516 1.00 58.25 71 ARG A CA 1
ATOM 574 C C . ARG A 1 71 ? 6.510 6.500 21.034 1.00 58.25 71 ARG A C 1
ATOM 576 O O . ARG A 1 71 ? 7.399 6.401 20.198 1.00 58.25 71 ARG A O 1
ATOM 583 N N . ASP A 1 72 ? 5.229 6.537 20.705 1.00 67.81 72 ASP A N 1
ATOM 584 C CA . ASP A 1 72 ? 4.684 6.491 19.357 1.00 67.81 72 ASP A CA 1
ATOM 585 C C . ASP A 1 72 ? 5.017 7.764 18.598 1.00 67.81 72 ASP A C 1
ATOM 587 O O . ASP A 1 72 ? 5.286 7.677 17.414 1.00 67.81 72 ASP A O 1
ATOM 591 N N . CYS A 1 73 ? 5.083 8.932 19.249 1.00 72.12 73 CYS A N 1
ATOM 592 C CA . CYS A 1 73 ? 5.534 10.162 18.595 1.00 72.12 73 CYS A CA 1
ATOM 593 C C . CYS A 1 73 ? 6.984 10.053 18.098 1.00 72.12 73 CYS A C 1
ATOM 595 O O . CYS A 1 73 ? 7.269 10.428 16.961 1.00 72.12 73 CYS A O 1
ATOM 597 N N . SER A 1 74 ? 7.906 9.514 18.906 1.00 79.62 74 SER A N 1
ATOM 598 C CA . SER A 1 74 ? 9.297 9.339 18.467 1.00 79.62 74 SER A CA 1
ATOM 599 C C . SER A 1 74 ? 9.431 8.236 17.415 1.00 79.62 74 SER A C 1
ATOM 601 O O . SER A 1 74 ? 10.132 8.424 16.422 1.00 79.62 74 SER A O 1
ATOM 603 N N . LEU A 1 75 ? 8.703 7.126 17.563 1.00 83.50 75 LEU A N 1
ATOM 604 C CA . LEU A 1 75 ? 8.638 6.071 16.546 1.00 83.50 75 LEU A CA 1
ATOM 605 C C . LEU A 1 75 ? 7.993 6.556 15.242 1.00 83.50 75 LEU A C 1
ATOM 607 O O . LEU A 1 75 ? 8.453 6.194 14.163 1.00 83.50 75 LEU A O 1
ATOM 611 N N . LEU A 1 76 ? 6.976 7.415 15.321 1.00 85.12 76 LEU A N 1
ATOM 612 C CA . LEU A 1 76 ? 6.321 8.038 14.174 1.00 85.12 76 LEU A CA 1
ATOM 613 C C . LEU A 1 76 ? 7.312 8.916 13.422 1.00 85.12 76 LEU A C 1
ATOM 615 O O . LEU A 1 76 ? 7.396 8.809 12.205 1.00 85.12 76 LEU A O 1
ATOM 619 N N . MET A 1 77 ? 8.112 9.724 14.123 1.00 87.62 77 MET A N 1
ATOM 620 C CA . MET A 1 77 ? 9.171 10.510 13.484 1.00 87.62 77 MET A CA 1
ATOM 621 C C . MET A 1 77 ? 10.181 9.615 12.756 1.00 87.62 77 MET A C 1
ATOM 623 O O . MET A 1 77 ? 10.526 9.902 11.612 1.00 87.62 77 MET A O 1
ATOM 627 N N . VAL A 1 78 ? 10.614 8.504 13.364 1.00 89.81 78 VAL A N 1
ATOM 628 C CA . VAL A 1 78 ? 11.516 7.542 12.703 1.00 89.81 78 VAL A CA 1
ATOM 629 C C . VAL A 1 78 ? 10.856 6.922 11.467 1.00 89.81 78 VAL A C 1
ATOM 631 O O . VAL A 1 78 ? 11.485 6.839 10.411 1.00 89.81 78 VAL A O 1
ATOM 634 N N . ALA A 1 79 ? 9.585 6.533 11.563 1.00 90.19 79 ALA A N 1
ATOM 635 C CA . ALA A 1 79 ? 8.839 5.949 10.455 1.00 90.19 79 ALA A CA 1
ATOM 636 C C . ALA A 1 79 ? 8.638 6.946 9.302 1.00 90.19 79 ALA A C 1
ATOM 638 O O . ALA A 1 79 ? 8.798 6.598 8.133 1.00 90.19 79 ALA A O 1
ATOM 639 N N . VAL A 1 80 ? 8.363 8.209 9.623 1.00 91.94 80 VAL A N 1
ATOM 640 C CA . VAL A 1 80 ? 8.265 9.310 8.658 1.00 91.94 80 VAL A CA 1
ATOM 641 C C . VAL A 1 80 ? 9.606 9.555 7.983 1.00 91.94 80 VAL A C 1
ATOM 643 O O . VAL A 1 80 ? 9.638 9.700 6.764 1.00 91.94 80 VAL A O 1
ATOM 646 N N . CYS A 1 81 ? 10.712 9.565 8.731 1.00 91.88 81 CYS A N 1
ATOM 647 C CA . CYS A 1 81 ? 12.053 9.672 8.161 1.00 91.88 81 CYS A CA 1
ATOM 648 C C . CYS A 1 81 ? 12.334 8.518 7.193 1.00 91.88 81 CYS A C 1
ATOM 650 O O . CYS A 1 81 ? 12.812 8.758 6.087 1.00 91.88 81 CYS A O 1
ATOM 652 N N . TYR A 1 82 ? 11.977 7.286 7.568 1.00 93.06 82 TYR A N 1
ATOM 653 C CA . TYR A 1 82 ? 12.095 6.115 6.699 1.00 93.06 82 TYR A CA 1
ATOM 654 C C . TYR A 1 82 ? 11.276 6.272 5.409 1.00 93.06 82 TYR A C 1
ATOM 656 O O . TYR A 1 82 ? 11.830 6.178 4.314 1.00 93.06 82 TYR A O 1
ATOM 664 N N . GLY A 1 83 ? 9.979 6.576 5.519 1.00 91.69 83 GLY A N 1
ATOM 665 C CA . GLY A 1 83 ? 9.107 6.761 4.356 1.00 91.69 83 GLY A CA 1
ATOM 666 C C . GLY A 1 83 ? 9.565 7.920 3.467 1.00 91.69 83 GLY A C 1
ATOM 667 O O . GLY A 1 83 ? 9.575 7.801 2.243 1.00 91.69 83 GLY A O 1
ATOM 668 N N . SER A 1 84 ? 10.027 9.014 4.077 1.00 92.50 84 SER A N 1
ATOM 669 C CA . SER A 1 84 ? 10.563 10.179 3.368 1.00 92.50 84 SER A CA 1
ATOM 670 C C . SER A 1 84 ? 11.849 9.829 2.623 1.00 92.50 84 SER A C 1
ATOM 672 O O . SER A 1 84 ? 11.973 10.183 1.455 1.00 92.50 84 SER A O 1
ATOM 674 N N . LEU A 1 85 ? 12.764 9.073 3.239 1.00 93.62 85 LEU A N 1
ATOM 675 C CA . LEU A 1 85 ? 13.998 8.610 2.603 1.00 93.62 85 LEU A CA 1
ATOM 676 C C . LEU A 1 85 ? 13.702 7.707 1.399 1.00 93.62 85 LEU A C 1
ATOM 678 O O . LEU A 1 85 ? 14.237 7.938 0.318 1.00 93.62 85 LEU A O 1
ATOM 682 N N . VAL A 1 86 ? 12.811 6.722 1.559 1.00 94.12 86 VAL A N 1
ATOM 683 C CA . VAL A 1 86 ? 12.395 5.834 0.459 1.00 94.12 86 VAL A CA 1
ATOM 684 C C . VAL A 1 86 ? 11.741 6.642 -0.666 1.00 94.12 86 VAL A C 1
ATOM 686 O O . VAL A 1 86 ? 12.080 6.452 -1.834 1.00 94.12 86 VAL A O 1
ATOM 689 N N . SER A 1 87 ? 10.868 7.597 -0.325 1.00 92.75 87 SER A N 1
ATOM 690 C CA . SER A 1 87 ? 10.241 8.496 -1.301 1.00 92.75 87 SER A CA 1
ATOM 691 C C . SER A 1 87 ? 11.255 9.374 -2.036 1.00 92.75 87 SER A C 1
ATOM 693 O O . SER A 1 87 ? 11.187 9.494 -3.256 1.00 92.75 87 SER A O 1
ATOM 695 N N . ALA A 1 88 ? 12.248 9.915 -1.330 1.00 92.19 88 ALA A N 1
ATOM 696 C CA . ALA A 1 88 ? 13.301 10.736 -1.908 1.00 92.19 88 ALA A CA 1
ATOM 697 C C . ALA A 1 88 ? 14.179 9.927 -2.868 1.00 92.19 88 ALA A C 1
ATOM 699 O O . ALA A 1 88 ? 14.448 10.374 -3.982 1.00 92.19 88 ALA A O 1
ATOM 700 N N . VAL A 1 89 ? 14.576 8.711 -2.492 1.00 91.75 89 VAL A N 1
ATOM 701 C CA . VAL A 1 89 ? 15.373 7.834 -3.362 1.00 91.75 89 VAL A CA 1
ATOM 702 C C . VAL A 1 89 ? 14.578 7.418 -4.605 1.00 91.75 89 VAL A C 1
ATOM 704 O O . VAL A 1 89 ? 15.082 7.508 -5.722 1.00 91.75 89 VAL A O 1
ATOM 707 N N . GLY A 1 90 ? 13.312 7.021 -4.460 1.00 89.31 90 GLY A N 1
ATOM 708 C CA . GLY A 1 90 ? 12.502 6.621 -5.613 1.00 89.31 90 GLY A CA 1
ATOM 709 C C . GLY A 1 90 ? 12.169 7.778 -6.561 1.00 89.31 90 GLY A C 1
ATOM 710 O O . GLY A 1 90 ? 12.273 7.628 -7.779 1.00 89.31 90 GLY A O 1
ATOM 711 N N . LEU A 1 91 ? 11.844 8.961 -6.027 1.00 90.06 91 LEU A N 1
ATOM 712 C CA . LEU A 1 91 ? 11.555 10.146 -6.842 1.00 90.06 91 LEU A CA 1
ATOM 713 C C . LEU A 1 91 ? 12.815 10.723 -7.505 1.00 90.06 91 LEU A C 1
ATOM 715 O O . LEU A 1 91 ? 12.736 11.205 -8.635 1.00 90.06 91 LEU A O 1
ATOM 719 N N . THR A 1 92 ? 13.984 10.634 -6.861 1.00 89.31 92 THR A N 1
ATOM 720 C CA . THR A 1 92 ? 15.258 11.010 -7.505 1.00 89.31 92 THR A CA 1
ATOM 721 C C . THR A 1 92 ? 15.594 10.073 -8.663 1.00 89.31 92 THR A C 1
ATOM 723 O O . THR A 1 92 ? 15.944 10.556 -9.737 1.00 89.31 92 THR A O 1
ATOM 726 N N . LEU A 1 93 ? 15.395 8.757 -8.512 1.00 86.81 93 LEU A N 1
ATOM 727 C CA . LEU A 1 93 ? 15.542 7.796 -9.616 1.00 86.81 93 LEU A CA 1
ATOM 728 C C . LEU A 1 93 ? 14.569 8.064 -10.776 1.00 86.81 93 LEU A C 1
ATOM 730 O O . LEU A 1 93 ? 14.924 7.853 -11.940 1.00 86.81 93 LEU A O 1
ATOM 734 N N . LEU A 1 94 ? 13.359 8.541 -10.470 1.00 88.00 94 LEU A N 1
ATOM 735 C CA . LEU A 1 94 ? 12.339 8.880 -11.461 1.00 88.00 94 LEU A CA 1
ATOM 736 C C . LEU A 1 94 ? 12.697 10.136 -12.261 1.00 88.00 94 LEU A C 1
ATOM 738 O O . LEU A 1 94 ? 12.768 10.072 -13.488 1.00 88.00 94 LEU A O 1
ATOM 742 N N . PHE A 1 95 ? 12.930 11.261 -11.580 1.00 86.50 95 PHE A N 1
ATOM 743 C CA . PHE A 1 95 ? 13.091 12.560 -12.237 1.00 86.50 95 PHE A CA 1
ATOM 744 C C . PHE A 1 95 ? 14.537 12.870 -12.640 1.00 86.50 95 PHE A C 1
ATOM 746 O O . PHE A 1 95 ? 14.757 13.411 -13.720 1.00 86.50 95 PHE A O 1
ATOM 753 N N . LEU A 1 96 ? 15.521 12.521 -11.803 1.00 85.06 96 LEU A N 1
ATOM 754 C CA . LEU A 1 96 ? 16.936 12.824 -12.050 1.00 85.06 96 LEU A CA 1
ATOM 755 C C . LEU A 1 96 ? 17.725 11.626 -12.593 1.00 85.06 96 LEU A C 1
ATOM 757 O O . LEU A 1 96 ? 18.893 11.788 -12.938 1.00 85.06 96 LEU A O 1
ATOM 761 N N . GLY A 1 97 ? 17.121 10.439 -12.720 1.00 82.44 97 GLY A N 1
ATOM 762 C CA . GLY A 1 97 ? 17.798 9.237 -13.230 1.00 82.44 97 GLY A CA 1
ATOM 763 C C . GLY A 1 97 ? 18.638 9.484 -14.496 1.00 82.44 97 GLY A C 1
ATOM 764 O O . GLY A 1 97 ? 19.851 9.269 -14.455 1.00 82.44 97 GLY A O 1
ATOM 765 N N . PRO A 1 98 ? 18.061 10.030 -15.589 1.00 81.44 98 PRO A N 1
ATOM 766 C CA . PRO A 1 98 ? 18.815 10.331 -16.809 1.00 81.44 98 PRO A CA 1
ATOM 767 C C . PRO A 1 98 ? 19.936 11.356 -16.601 1.00 81.44 98 PRO A C 1
ATOM 769 O O . PRO A 1 98 ? 20.995 11.248 -17.211 1.00 81.44 98 PRO A O 1
ATOM 772 N N . GLN A 1 99 ? 19.712 12.340 -15.729 1.00 81.81 99 GLN A N 1
ATOM 773 C CA . GLN A 1 99 ? 20.617 13.469 -15.491 1.00 81.81 99 GLN A CA 1
ATOM 774 C C . GLN A 1 99 ? 21.834 13.067 -14.644 1.00 81.81 99 GLN A C 1
ATOM 776 O O . GLN A 1 99 ? 22.918 13.614 -14.820 1.00 81.81 99 GLN A O 1
ATOM 781 N N . ILE A 1 100 ? 21.677 12.071 -13.766 1.00 78.06 100 ILE A N 1
ATOM 782 C CA . ILE A 1 100 ? 22.749 11.502 -12.928 1.00 78.06 100 ILE A CA 1
ATOM 783 C C . ILE A 1 100 ? 23.582 10.461 -13.715 1.00 78.06 100 ILE A C 1
ATOM 785 O O . ILE A 1 100 ? 24.553 9.910 -13.204 1.00 78.06 100 ILE A O 1
ATOM 789 N N . GLY A 1 101 ? 23.235 10.190 -14.979 1.00 76.44 101 GLY A N 1
ATOM 790 C CA . GLY A 1 101 ? 23.883 9.162 -15.800 1.00 76.44 101 GLY A CA 1
ATOM 791 C C . GLY A 1 101 ? 23.328 7.751 -15.575 1.00 76.44 101 GLY A C 1
ATOM 792 O O . GLY A 1 101 ? 23.811 6.798 -16.178 1.00 76.44 101 GLY A O 1
ATOM 793 N N . LEU A 1 102 ? 22.272 7.612 -14.768 1.00 79.44 102 LEU A N 1
ATOM 794 C CA . LEU A 1 102 ? 21.495 6.384 -14.596 1.00 79.44 102 LEU A CA 1
ATOM 795 C C . LEU A 1 102 ? 20.327 6.376 -15.587 1.00 79.44 102 LEU A C 1
ATOM 797 O O . LEU A 1 102 ? 19.163 6.302 -15.198 1.00 79.44 102 LEU A O 1
ATOM 801 N N . ALA A 1 103 ? 20.620 6.506 -16.883 1.00 77.56 103 ALA A N 1
ATOM 802 C CA . ALA A 1 103 ? 19.591 6.445 -17.920 1.00 77.56 103 ALA A CA 1
ATOM 803 C C . ALA A 1 103 ? 18.952 5.047 -18.003 1.00 77.56 103 ALA A C 1
ATOM 805 O O . ALA A 1 103 ? 17.741 4.941 -18.212 1.00 77.56 103 ALA A O 1
ATOM 806 N N . GLU A 1 104 ? 19.736 3.999 -17.740 1.00 82.56 104 GLU A N 1
ATOM 807 C CA . GLU A 1 104 ? 19.307 2.602 -17.656 1.00 82.56 104 GLU A CA 1
ATOM 808 C C . GLU A 1 104 ? 19.992 1.894 -16.480 1.00 82.56 104 GLU A C 1
ATOM 810 O O . GLU A 1 104 ? 21.008 2.364 -15.962 1.00 82.56 104 GLU A O 1
ATOM 815 N N . PHE A 1 105 ? 19.423 0.770 -16.036 1.00 83.56 105 PHE A N 1
ATOM 816 C CA . PHE A 1 105 ? 20.072 -0.071 -15.033 1.00 83.56 105 PHE A CA 1
ATOM 817 C C . PHE A 1 105 ? 21.242 -0.845 -15.654 1.00 83.56 105 PHE A C 1
ATOM 819 O O . PHE A 1 105 ? 21.153 -1.237 -16.819 1.00 83.56 105 PHE A O 1
ATOM 826 N N . PRO A 1 106 ? 22.332 -1.086 -14.901 1.00 80.81 106 PRO A N 1
ATOM 827 C CA . PRO A 1 106 ? 23.467 -1.847 -15.405 1.00 80.81 106 PRO A CA 1
ATOM 828 C C . PRO A 1 106 ? 23.020 -3.271 -15.750 1.00 80.81 106 PRO A C 1
ATOM 830 O O . PRO A 1 106 ? 22.603 -4.030 -14.876 1.00 80.81 106 PRO A O 1
ATOM 833 N N . ALA A 1 107 ? 23.086 -3.613 -17.035 1.00 78.81 107 ALA A N 1
ATOM 834 C CA . ALA A 1 107 ? 22.650 -4.907 -17.532 1.00 78.81 107 ALA A CA 1
ATOM 835 C C . ALA A 1 107 ? 23.771 -5.947 -17.431 1.00 78.81 107 ALA A C 1
ATOM 837 O O . ALA A 1 107 ? 24.898 -5.728 -17.883 1.00 78.81 107 ALA A O 1
ATOM 838 N N . VAL A 1 108 ? 23.433 -7.112 -16.890 1.00 79.75 108 VAL A N 1
ATOM 839 C CA . VAL A 1 108 ? 24.249 -8.322 -16.946 1.00 79.75 108 VAL A CA 1
ATOM 840 C C . VAL A 1 108 ? 23.770 -9.146 -18.137 1.00 79.75 108 VAL A C 1
ATOM 842 O O . VAL A 1 108 ? 22.598 -9.517 -18.231 1.00 79.75 108 VAL A O 1
ATOM 845 N N . LYS A 1 109 ? 24.674 -9.422 -19.080 1.00 77.69 109 LYS A N 1
ATOM 846 C CA . LYS A 1 109 ? 24.392 -10.312 -20.213 1.00 77.69 109 LYS A CA 1
ATOM 847 C C . LYS A 1 109 ? 24.502 -11.758 -19.734 1.00 77.69 109 LYS A C 1
ATOM 849 O O . LYS A 1 109 ? 25.589 -12.194 -19.370 1.00 77.69 109 LYS A O 1
ATOM 854 N N . LEU A 1 110 ? 23.380 -12.474 -19.710 1.00 70.81 110 LEU A N 1
ATOM 855 C CA . LEU A 1 110 ? 23.317 -13.892 -19.340 1.00 70.81 110 LEU A CA 1
ATOM 856 C C . LEU A 1 110 ? 23.554 -14.791 -20.566 1.00 70.81 110 LEU A C 1
ATOM 858 O O . LEU A 1 110 ? 24.098 -15.884 -20.445 1.00 70.81 110 LEU A O 1
ATOM 862 N N . THR A 1 111 ? 23.161 -14.337 -21.759 1.00 70.06 111 THR A N 1
ATOM 863 C CA . THR A 1 111 ? 23.379 -14.999 -23.062 1.00 70.06 111 THR A CA 1
ATOM 864 C C . THR A 1 111 ? 23.440 -13.919 -24.156 1.00 70.06 111 THR A C 1
ATOM 866 O O . THR A 1 111 ? 23.056 -12.780 -23.891 1.00 70.06 111 THR A O 1
ATOM 869 N N . GLU A 1 112 ? 23.904 -14.226 -25.376 1.00 64.56 112 GLU A N 1
ATOM 870 C CA . GLU A 1 112 ? 23.980 -13.246 -26.484 1.00 64.56 112 GLU A CA 1
ATOM 871 C C . GLU A 1 112 ? 22.644 -12.542 -26.784 1.00 64.56 112 GLU A C 1
ATOM 873 O O . GLU A 1 112 ? 22.637 -11.403 -27.247 1.00 64.56 112 GLU A O 1
ATOM 878 N N . THR A 1 113 ? 21.522 -13.185 -26.453 1.00 65.75 113 THR A N 1
ATOM 879 C CA . THR A 1 113 ? 20.156 -12.685 -26.658 1.00 65.75 113 THR A CA 1
ATOM 880 C C . THR A 1 113 ? 19.438 -12.259 -25.374 1.00 65.75 113 THR A C 1
ATOM 882 O O . THR A 1 113 ? 18.399 -11.611 -25.459 1.00 65.75 113 THR A O 1
ATOM 885 N N . LEU A 1 114 ? 19.967 -12.588 -24.186 1.00 68.88 114 LEU A N 1
ATOM 886 C CA . LEU A 1 114 ? 19.290 -12.358 -22.905 1.00 68.88 114 LEU A CA 1
ATOM 887 C C . LEU A 1 114 ? 20.123 -11.446 -21.996 1.00 68.88 114 LEU A C 1
ATOM 889 O O . LEU A 1 114 ? 21.130 -11.861 -21.413 1.00 68.88 114 LEU A O 1
ATOM 893 N N . SER A 1 115 ? 19.680 -10.198 -21.849 1.00 73.81 115 SER A N 1
ATOM 894 C CA . SER A 1 115 ? 20.242 -9.219 -20.913 1.00 73.81 115 SER A CA 1
ATOM 895 C C . SER A 1 115 ? 19.257 -8.926 -19.786 1.00 73.81 115 SER A C 1
ATOM 897 O O . SER A 1 115 ? 18.105 -8.587 -20.057 1.00 73.81 115 SER A O 1
ATOM 899 N N . PHE A 1 116 ? 19.719 -9.005 -18.539 1.00 77.44 116 PHE A N 1
ATOM 900 C CA . PHE A 1 116 ? 18.934 -8.643 -17.363 1.00 77.44 116 PHE A CA 1
ATOM 901 C C . PHE A 1 116 ? 19.606 -7.476 -16.624 1.00 77.44 116 PHE A C 1
ATOM 903 O O . PHE A 1 116 ? 20.763 -7.618 -16.225 1.00 77.44 116 PHE A O 1
ATOM 910 N N . PRO A 1 117 ? 18.921 -6.346 -16.382 1.00 82.44 117 PRO A N 1
ATOM 911 C CA . PRO A 1 117 ? 17.567 -6.008 -16.832 1.00 82.44 117 PRO A CA 1
ATOM 912 C C . PRO A 1 117 ? 17.489 -5.612 -18.325 1.00 82.44 117 PRO A C 1
ATOM 914 O O . PRO A 1 117 ? 18.467 -5.124 -18.888 1.00 82.44 117 PRO A O 1
ATOM 917 N N . GLN A 1 118 ? 16.319 -5.773 -18.953 1.00 81.62 118 GLN A N 1
ATOM 918 C CA . GLN A 1 118 ? 15.995 -5.292 -20.301 1.00 81.62 118 GLN A CA 1
ATOM 919 C C . GLN A 1 118 ? 16.028 -3.754 -20.363 1.00 81.62 118 GLN A C 1
ATOM 921 O O . GLN A 1 118 ? 15.735 -3.073 -19.369 1.00 81.62 118 GLN A O 1
ATOM 926 N N . GLN A 1 119 ? 16.337 -3.202 -21.540 1.00 82.25 119 GLN A N 1
ATOM 927 C CA . GLN A 1 119 ? 16.281 -1.757 -21.799 1.00 82.25 119 GLN A CA 1
ATOM 928 C C . GLN A 1 119 ? 14.900 -1.200 -21.440 1.00 82.25 119 GLN A C 1
ATOM 930 O O . GLN A 1 119 ? 13.893 -1.862 -21.647 1.00 82.25 119 GLN A O 1
ATOM 935 N N . GLY A 1 120 ? 14.833 -0.011 -20.839 1.00 83.94 120 GLY A N 1
ATOM 936 C CA . GLY A 1 120 ? 13.567 0.553 -20.339 1.00 83.94 120 GLY A CA 1
ATOM 937 C C . GLY A 1 120 ? 13.101 0.066 -18.954 1.00 83.94 120 GLY A C 1
ATOM 938 O O . GLY A 1 120 ? 12.201 0.683 -18.377 1.00 83.94 120 GLY A O 1
ATOM 939 N N . SER A 1 121 ? 13.758 -0.930 -18.339 1.00 87.25 121 SER A N 1
ATOM 940 C CA . SER A 1 121 ? 13.409 -1.419 -16.986 1.00 87.25 121 SER A CA 1
ATOM 941 C C . SER A 1 121 ? 13.429 -0.326 -15.912 1.00 87.25 121 SER A C 1
ATOM 943 O O . SER A 1 121 ? 12.626 -0.358 -14.981 1.00 87.25 121 SER A O 1
ATOM 945 N N . ARG A 1 122 ? 14.314 0.674 -16.039 1.00 89.44 122 ARG A N 1
ATOM 946 C CA . ARG A 1 122 ? 14.345 1.819 -15.114 1.00 89.44 122 ARG A CA 1
ATOM 947 C C . ARG A 1 122 ? 13.058 2.632 -15.183 1.00 89.44 122 ARG A C 1
ATOM 949 O O . ARG A 1 122 ? 12.518 3.010 -14.152 1.00 89.44 122 ARG A O 1
ATOM 956 N N . LEU A 1 123 ? 12.562 2.903 -16.387 1.00 89.31 123 LEU A N 1
ATOM 957 C CA . LEU A 1 123 ? 11.355 3.700 -16.573 1.00 89.31 123 LEU A CA 1
ATOM 958 C C . LEU A 1 123 ? 10.127 2.949 -16.037 1.00 89.31 123 LEU A C 1
ATOM 960 O O . LEU A 1 123 ? 9.304 3.548 -15.349 1.00 89.31 123 LEU A O 1
ATOM 964 N N . VAL A 1 124 ? 10.054 1.635 -16.263 1.00 91.56 124 VAL A N 1
ATOM 965 C CA . VAL A 1 124 ? 9.043 0.745 -15.664 1.00 91.56 124 VAL A CA 1
ATOM 966 C C . VAL A 1 124 ? 9.102 0.792 -14.134 1.00 91.56 124 VAL A C 1
ATOM 968 O O . VAL A 1 124 ? 8.078 1.020 -13.492 1.00 91.56 124 VAL A O 1
ATOM 971 N N . PHE A 1 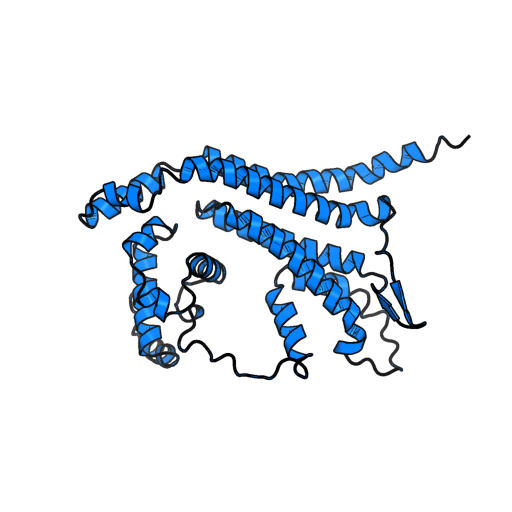125 ? 10.297 0.651 -13.549 1.00 93.12 125 PHE A N 1
ATOM 972 C CA . PHE A 1 125 ? 10.509 0.774 -12.105 1.00 93.12 125 PHE A CA 1
ATOM 973 C C . PHE A 1 125 ? 9.986 2.114 -11.576 1.00 93.12 125 PHE A C 1
ATOM 975 O O . PHE A 1 125 ? 9.201 2.149 -10.631 1.00 93.12 125 PHE A O 1
ATOM 982 N N . SER A 1 126 ? 10.379 3.219 -12.213 1.00 92.25 126 SER A N 1
ATOM 983 C CA . SER A 1 126 ? 9.974 4.563 -11.811 1.00 92.25 126 SER A CA 1
ATOM 984 C C . SER A 1 126 ? 8.461 4.775 -11.919 1.00 92.25 126 SER A C 1
ATOM 986 O O . SER A 1 126 ? 7.858 5.335 -11.008 1.00 92.25 126 SER A O 1
ATOM 988 N N . MET A 1 127 ? 7.810 4.300 -12.981 1.00 94.19 127 MET A N 1
ATOM 989 C CA . MET A 1 127 ? 6.358 4.450 -13.120 1.00 94.19 127 MET A CA 1
ATOM 990 C C . MET A 1 127 ? 5.576 3.622 -12.098 1.00 94.19 127 MET A C 1
ATOM 992 O O . MET A 1 127 ? 4.603 4.119 -11.531 1.00 94.19 127 MET A O 1
ATOM 996 N N . ALA A 1 128 ? 6.021 2.400 -11.800 1.00 95.38 128 ALA A N 1
ATOM 997 C CA . ALA A 1 128 ? 5.438 1.597 -10.727 1.00 95.38 128 ALA A CA 1
ATOM 998 C C . ALA A 1 128 ? 5.623 2.249 -9.354 1.00 95.38 128 ALA A C 1
ATOM 1000 O O . ALA A 1 128 ? 4.678 2.314 -8.564 1.00 95.38 128 ALA A O 1
ATOM 1001 N N . PHE A 1 129 ? 6.807 2.812 -9.105 1.00 95.94 129 PHE A N 1
ATOM 1002 C CA . PHE A 1 129 ? 7.072 3.595 -7.906 1.00 95.94 129 PHE A CA 1
ATOM 1003 C C . PHE A 1 129 ? 6.097 4.772 -7.775 1.00 95.94 129 PHE A C 1
ATOM 1005 O O . PHE A 1 129 ? 5.509 4.972 -6.714 1.00 95.94 129 PHE A O 1
ATOM 1012 N N . LEU A 1 130 ? 5.875 5.522 -8.861 1.00 95.31 130 LEU A N 1
ATOM 1013 C CA . LEU A 1 130 ? 4.960 6.664 -8.880 1.00 95.31 130 LEU A CA 1
ATOM 1014 C C . LEU A 1 130 ? 3.514 6.254 -8.570 1.00 95.31 130 LEU A C 1
ATOM 1016 O O . LEU A 1 130 ? 2.852 6.913 -7.769 1.00 95.31 130 LEU A O 1
ATOM 1020 N N . GLY A 1 131 ? 3.036 5.153 -9.157 1.00 94.88 131 GLY A N 1
ATOM 1021 C CA . GLY A 1 131 ? 1.699 4.623 -8.878 1.00 94.88 131 GLY A CA 1
ATOM 1022 C C . GLY A 1 131 ? 1.526 4.220 -7.412 1.00 94.88 131 GLY A C 1
ATOM 1023 O O . GLY A 1 131 ? 0.552 4.612 -6.766 1.00 94.88 131 GLY A O 1
ATOM 1024 N N . ALA A 1 132 ? 2.509 3.505 -6.855 1.00 95.31 132 ALA A N 1
ATOM 1025 C CA . ALA A 1 132 ? 2.502 3.106 -5.449 1.00 95.31 132 ALA A CA 1
ATOM 1026 C C . ALA A 1 132 ? 2.570 4.315 -4.505 1.00 95.31 132 ALA A C 1
ATOM 1028 O O . ALA A 1 132 ? 1.894 4.340 -3.474 1.00 95.31 132 ALA A O 1
ATOM 1029 N N . TYR A 1 133 ? 3.348 5.332 -4.876 1.00 94.81 133 TYR A N 1
ATOM 1030 C CA . TYR A 1 133 ? 3.471 6.570 -4.124 1.00 94.81 133 TYR A CA 1
ATOM 1031 C C . TYR A 1 133 ? 2.154 7.356 -4.092 1.00 94.81 133 TYR A C 1
ATOM 1033 O O . TYR A 1 133 ? 1.704 7.721 -3.008 1.00 94.81 133 TYR A O 1
ATOM 1041 N N . LEU A 1 134 ? 1.480 7.546 -5.233 1.00 94.69 134 LEU A N 1
ATOM 1042 C CA . LEU A 1 134 ? 0.196 8.259 -5.288 1.00 94.69 134 LEU A CA 1
ATOM 1043 C C . LEU A 1 134 ? -0.912 7.544 -4.508 1.00 94.69 134 LEU A C 1
ATOM 1045 O O . LEU A 1 134 ? -1.629 8.184 -3.738 1.00 94.69 134 LEU A O 1
ATOM 1049 N N . TRP A 1 135 ? -1.023 6.219 -4.654 1.00 93.38 135 TRP A N 1
ATOM 1050 C CA . TRP A 1 135 ? -1.949 5.429 -3.837 1.00 93.38 135 TRP A CA 1
ATOM 1051 C C . TRP A 1 135 ? -1.641 5.592 -2.345 1.00 93.38 135 TRP A C 1
ATOM 1053 O O . TRP A 1 135 ? -2.533 5.764 -1.514 1.00 93.38 135 TRP A O 1
ATOM 1063 N N . GLY A 1 136 ? -0.354 5.593 -2.015 1.00 91.25 136 GLY A N 1
ATOM 1064 C CA . GLY A 1 136 ? 0.149 5.812 -0.676 1.00 91.25 136 GLY A CA 1
ATOM 1065 C C . GLY A 1 136 ? -0.226 7.162 -0.069 1.00 91.25 136 GLY A C 1
ATOM 1066 O O . GLY A 1 136 ? -0.611 7.219 1.097 1.00 91.25 136 GLY A O 1
ATOM 1067 N N . LEU A 1 137 ? -0.179 8.240 -0.857 1.00 91.88 137 LEU A N 1
ATOM 1068 C CA . LEU A 1 137 ? -0.631 9.566 -0.430 1.00 91.88 137 LEU A CA 1
ATOM 1069 C C . LEU A 1 137 ? -2.127 9.584 -0.111 1.00 91.88 137 LEU A C 1
ATOM 1071 O O . LEU A 1 137 ? -2.524 10.117 0.925 1.00 91.88 137 LEU A O 1
ATOM 1075 N N . GLN A 1 138 ? -2.952 8.981 -0.973 1.00 91.56 138 GLN A N 1
ATOM 1076 C CA . GLN A 1 138 ? -4.394 8.870 -0.741 1.00 91.56 138 GLN A CA 1
ATOM 1077 C C . GLN A 1 138 ? -4.685 8.083 0.541 1.00 91.56 138 GLN A C 1
ATOM 1079 O O . GLN A 1 138 ? -5.503 8.502 1.361 1.00 91.56 138 GLN A O 1
ATOM 1084 N N . TYR A 1 139 ? -3.975 6.972 0.739 1.00 88.50 139 TYR A N 1
ATOM 1085 C CA . TYR A 1 139 ? -4.100 6.156 1.938 1.00 88.50 139 TYR A CA 1
ATOM 1086 C C . TYR A 1 139 ? -3.706 6.921 3.209 1.00 88.50 139 TYR A C 1
ATOM 1088 O O . TYR A 1 139 ? -4.420 6.883 4.214 1.00 88.50 139 TYR A O 1
ATOM 1096 N N . LEU A 1 140 ? -2.608 7.678 3.150 1.00 89.75 140 LEU A N 1
ATOM 1097 C CA . LEU A 1 140 ? -2.146 8.508 4.258 1.00 89.75 140 LEU A CA 1
ATOM 1098 C C . LEU A 1 140 ? -3.154 9.610 4.597 1.00 89.75 140 LEU A C 1
ATOM 1100 O O . LEU A 1 140 ? -3.440 9.845 5.769 1.00 89.75 140 LEU A O 1
ATOM 1104 N N . PHE A 1 141 ? -3.731 10.252 3.578 1.00 88.69 141 PHE A N 1
ATOM 1105 C CA . PHE A 1 141 ? -4.761 11.272 3.753 1.00 88.69 141 PHE A CA 1
ATOM 1106 C C . PHE A 1 141 ? -6.016 10.711 4.434 1.00 88.69 141 PHE A C 1
ATOM 1108 O O . PHE A 1 141 ? -6.545 11.325 5.362 1.00 88.69 141 PHE A O 1
ATOM 1115 N N . GLN A 1 142 ? -6.466 9.519 4.035 1.00 84.94 142 GLN A N 1
ATOM 1116 C CA . GLN A 1 142 ? -7.605 8.861 4.673 1.00 84.94 142 GLN A CA 1
ATOM 1117 C C . GLN A 1 142 ? -7.318 8.536 6.144 1.00 84.94 142 GLN A C 1
ATOM 1119 O O . GLN A 1 142 ? -8.132 8.856 7.010 1.00 84.94 142 GLN A O 1
ATOM 1124 N N . ARG A 1 143 ? -6.145 7.966 6.452 1.00 82.44 143 ARG A N 1
ATOM 1125 C CA . ARG A 1 143 ? -5.750 7.680 7.842 1.00 82.44 143 ARG A CA 1
ATOM 1126 C C . ARG A 1 143 ? -5.578 8.945 8.681 1.00 82.44 143 ARG A C 1
ATOM 1128 O O . ARG A 1 143 ? -5.982 8.964 9.842 1.00 82.44 143 ARG A O 1
ATOM 1135 N N . TYR A 1 144 ? -5.068 10.022 8.089 1.00 84.31 144 TYR A N 1
ATOM 1136 C CA . TYR A 1 144 ? -5.036 11.337 8.724 1.00 84.31 144 TYR A CA 1
ATOM 1137 C C . TYR A 1 144 ? -6.451 11.832 9.066 1.00 84.31 144 TYR A C 1
ATOM 1139 O O . TYR A 1 144 ? -6.695 12.268 10.192 1.00 84.31 144 TYR A O 1
ATOM 1147 N N . SER A 1 145 ? -7.405 11.710 8.134 1.00 82.19 145 SER A N 1
ATOM 1148 C CA . SER A 1 145 ? -8.806 12.093 8.359 1.00 82.19 145 SER A CA 1
ATOM 1149 C C . SER A 1 145 ? -9.476 11.263 9.458 1.00 82.19 145 SER A C 1
ATOM 1151 O O . SER A 1 145 ? -10.294 11.793 10.206 1.00 82.19 145 SER A O 1
ATOM 1153 N N . LEU A 1 146 ? -9.113 9.983 9.579 1.00 75.62 146 LEU A N 1
ATOM 1154 C CA . LEU A 1 146 ? -9.582 9.076 10.634 1.00 75.62 146 LEU A CA 1
ATOM 1155 C C . LEU A 1 146 ? -8.838 9.254 11.967 1.00 75.62 146 LEU A C 1
ATOM 1157 O O . LEU A 1 146 ? -9.112 8.533 12.922 1.00 75.62 146 LEU A O 1
ATOM 1161 N N . GLN A 1 147 ? -7.906 10.211 12.046 1.00 75.69 147 GLN A N 1
ATOM 1162 C CA . GLN A 1 147 ? -7.069 10.461 13.223 1.00 75.69 147 GLN A CA 1
ATOM 1163 C C . GLN A 1 147 ? -6.308 9.209 13.685 1.00 75.69 147 GLN A C 1
ATOM 1165 O O . GLN A 1 147 ? -6.119 8.988 14.882 1.00 75.69 147 GLN A O 1
ATOM 1170 N N . ASP A 1 148 ? -5.876 8.400 12.719 1.00 75.38 148 ASP A N 1
ATOM 1171 C CA . ASP A 1 148 ? -5.263 7.098 12.941 1.00 75.38 148 ASP A CA 1
ATOM 1172 C C . ASP A 1 148 ? -3.925 6.962 12.217 1.00 75.38 148 ASP A C 1
ATOM 1174 O O . ASP A 1 148 ? -3.716 6.121 11.338 1.00 75.38 148 ASP A O 1
ATOM 1178 N N . LEU A 1 149 ? -3.002 7.850 12.565 1.00 78.31 149 LEU A N 1
ATOM 1179 C CA . LEU A 1 149 ? -1.694 7.897 11.939 1.00 78.31 149 LEU A CA 1
ATOM 1180 C C . LEU A 1 149 ? -0.677 7.125 12.786 1.00 78.31 149 LEU A C 1
ATOM 1182 O O . LEU A 1 149 ? 0.025 7.698 13.619 1.00 78.31 149 LEU A O 1
ATOM 1186 N N . LEU A 1 150 ? -0.633 5.806 12.594 1.00 80.44 150 LEU A N 1
ATOM 1187 C CA . LEU A 1 150 ? 0.329 4.932 13.271 1.00 80.44 150 LEU A CA 1
ATOM 1188 C C . LEU A 1 150 ? 1.684 4.914 12.537 1.00 80.44 150 LEU A C 1
ATOM 1190 O O . LEU A 1 150 ? 1.712 5.015 11.307 1.00 80.44 150 LEU A O 1
ATOM 1194 N N . PRO A 1 151 ? 2.810 4.680 13.243 1.00 83.94 151 PRO A N 1
ATOM 1195 C CA . PRO A 1 151 ? 4.123 4.518 12.611 1.00 83.94 151 PRO A CA 1
ATOM 1196 C C . PRO A 1 151 ? 4.141 3.421 11.533 1.00 83.94 151 PRO A C 1
ATOM 1198 O O . PRO A 1 151 ? 4.772 3.581 10.488 1.00 83.94 151 PRO A O 1
ATOM 1201 N N . ASN A 1 152 ? 3.387 2.336 11.747 1.00 84.44 152 ASN A N 1
ATOM 1202 C CA . ASN A 1 152 ? 3.300 1.209 10.815 1.00 84.44 152 ASN A CA 1
ATOM 1203 C C . ASN A 1 152 ? 2.832 1.619 9.408 1.00 84.44 152 ASN A C 1
ATOM 1205 O O . ASN A 1 152 ? 3.273 1.044 8.418 1.00 84.44 152 ASN A O 1
ATOM 1209 N N . VAL A 1 153 ? 2.009 2.667 9.301 1.00 86.75 153 VAL A N 1
ATOM 1210 C CA . VAL A 1 153 ? 1.498 3.178 8.020 1.00 86.75 153 VAL A CA 1
ATOM 1211 C C . VAL A 1 153 ? 2.635 3.631 7.113 1.00 86.75 153 VAL A C 1
ATOM 1213 O O . VAL A 1 153 ? 2.644 3.316 5.926 1.00 86.75 153 VAL A O 1
ATOM 1216 N N . TYR A 1 154 ? 3.613 4.345 7.672 1.00 90.50 154 TYR A N 1
ATOM 1217 C CA . TYR A 1 154 ? 4.755 4.861 6.920 1.00 90.50 154 TYR A CA 1
ATOM 1218 C C . TYR A 1 154 ? 5.748 3.755 6.547 1.00 90.50 154 TYR A C 1
ATOM 1220 O O . TYR A 1 154 ? 6.307 3.778 5.448 1.00 90.50 154 TYR A O 1
ATOM 1228 N N . TYR A 1 155 ? 5.938 2.759 7.419 1.00 89.94 155 TYR A N 1
ATOM 1229 C CA . TYR A 1 155 ? 6.734 1.576 7.086 1.00 89.94 155 TYR A CA 1
ATOM 1230 C C . TYR A 1 155 ? 6.083 0.763 5.964 1.00 89.94 155 TYR A C 1
ATOM 1232 O O . TYR A 1 155 ? 6.729 0.488 4.952 1.00 89.94 155 TYR A O 1
ATOM 1240 N N . GLY A 1 156 ? 4.791 0.452 6.098 1.00 88.62 156 GLY A N 1
ATOM 1241 C CA . GLY A 1 156 ? 4.017 -0.266 5.087 1.00 88.62 156 GLY A CA 1
ATOM 1242 C C . GLY A 1 156 ? 3.982 0.469 3.748 1.00 88.62 156 GLY A C 1
ATOM 1243 O O . GLY A 1 156 ? 4.122 -0.155 2.698 1.00 88.62 156 GLY A O 1
ATOM 1244 N N . LEU A 1 157 ? 3.889 1.801 3.774 1.00 91.75 157 LEU A N 1
ATOM 1245 C CA . LEU A 1 157 ? 3.996 2.653 2.593 1.00 91.75 157 LEU A CA 1
ATOM 1246 C C . LEU A 1 157 ? 5.334 2.451 1.856 1.00 91.75 157 LEU A C 1
ATOM 1248 O O . LEU A 1 157 ? 5.332 2.198 0.651 1.00 91.75 157 LEU A O 1
ATOM 1252 N N . GLY A 1 158 ? 6.463 2.523 2.569 1.00 91.94 158 GLY A N 1
ATOM 1253 C CA . GLY A 1 158 ? 7.792 2.329 1.978 1.00 91.94 158 GLY A CA 1
ATOM 1254 C C . GLY A 1 158 ? 7.993 0.914 1.427 1.00 91.94 158 GLY A C 1
ATOM 1255 O O . GLY A 1 158 ? 8.436 0.749 0.290 1.00 91.94 158 GLY A O 1
ATOM 1256 N N . VAL A 1 159 ? 7.584 -0.108 2.186 1.00 92.00 159 VAL A N 1
ATOM 1257 C CA . VAL A 1 159 ? 7.635 -1.512 1.742 1.00 92.00 159 VAL A CA 1
ATOM 1258 C C . VAL A 1 159 ? 6.782 -1.721 0.492 1.00 92.00 159 VAL A C 1
ATOM 1260 O O . VAL A 1 159 ? 7.248 -2.339 -0.464 1.00 92.00 159 VAL A O 1
ATOM 1263 N N . ARG A 1 160 ? 5.566 -1.164 0.444 1.00 92.69 160 ARG A N 1
ATOM 1264 C CA . ARG A 1 160 ? 4.682 -1.258 -0.725 1.00 92.69 160 ARG A CA 1
ATOM 1265 C C . ARG A 1 160 ? 5.304 -0.619 -1.964 1.00 92.69 160 ARG A C 1
ATOM 1267 O O . ARG A 1 160 ? 5.223 -1.216 -3.034 1.00 92.69 160 ARG A O 1
ATOM 1274 N N . MET A 1 161 ? 5.925 0.558 -1.836 1.00 94.44 161 MET A N 1
ATOM 1275 C CA . MET A 1 161 ? 6.618 1.215 -2.953 1.00 94.44 161 MET A CA 1
ATOM 1276 C C . MET A 1 161 ? 7.739 0.336 -3.513 1.00 94.44 161 MET A C 1
ATOM 1278 O O . MET A 1 161 ? 7.814 0.137 -4.726 1.00 94.44 161 MET A O 1
ATOM 1282 N N . LEU A 1 162 ? 8.583 -0.224 -2.641 1.00 94.56 162 LEU A N 1
ATOM 1283 C CA . LEU A 1 162 ? 9.672 -1.118 -3.044 1.00 94.56 162 LEU A CA 1
ATOM 1284 C C . LEU A 1 162 ? 9.130 -2.392 -3.698 1.00 94.56 162 LEU A C 1
ATOM 1286 O O . LEU A 1 162 ? 9.563 -2.759 -4.788 1.00 94.56 162 LEU A O 1
ATOM 1290 N N . PHE A 1 163 ? 8.140 -3.027 -3.070 1.00 93.88 163 PHE A N 1
ATOM 1291 C CA . PHE A 1 163 ? 7.522 -4.252 -3.565 1.00 93.88 163 PHE A CA 1
ATOM 1292 C C . PHE A 1 163 ? 6.893 -4.063 -4.947 1.00 93.88 163 PHE A C 1
ATOM 1294 O O . PHE A 1 163 ? 7.180 -4.836 -5.858 1.00 93.88 163 PHE A O 1
ATOM 1301 N N . ALA A 1 164 ? 6.082 -3.018 -5.131 1.00 94.38 164 ALA A N 1
ATOM 1302 C CA . ALA A 1 164 ? 5.419 -2.751 -6.402 1.00 94.38 164 ALA A CA 1
ATOM 1303 C C . ALA A 1 164 ? 6.425 -2.460 -7.527 1.00 94.38 164 ALA A C 1
ATOM 1305 O O . ALA A 1 164 ? 6.257 -2.936 -8.650 1.00 94.38 164 ALA A O 1
ATOM 1306 N N . SER A 1 165 ? 7.501 -1.735 -7.209 1.00 94.19 165 SER A N 1
ATOM 1307 C CA . SER A 1 165 ? 8.558 -1.411 -8.171 1.00 94.19 165 SER A CA 1
ATOM 1308 C C . SER A 1 165 ? 9.351 -2.656 -8.582 1.00 94.19 165 SER A C 1
ATOM 1310 O O . SER A 1 165 ? 9.569 -2.879 -9.772 1.00 94.19 165 SER A O 1
ATOM 1312 N N . CYS A 1 166 ? 9.724 -3.512 -7.625 1.00 93.38 166 CYS A N 1
ATOM 1313 C CA . CYS A 1 166 ? 10.374 -4.794 -7.909 1.00 93.38 166 CYS A CA 1
ATOM 1314 C C . CYS A 1 166 ? 9.469 -5.721 -8.729 1.00 93.38 166 CYS A C 1
ATOM 1316 O O . CYS A 1 166 ? 9.915 -6.295 -9.720 1.00 93.38 166 CYS A O 1
ATOM 1318 N N . LEU A 1 167 ? 8.191 -5.832 -8.355 1.00 92.69 167 LEU A N 1
ATOM 1319 C CA . LEU A 1 167 ? 7.213 -6.661 -9.056 1.00 92.69 167 LEU A CA 1
ATOM 1320 C C . LEU A 1 167 ? 7.049 -6.228 -10.519 1.00 92.69 167 LEU A C 1
ATOM 1322 O O . LEU A 1 167 ? 7.073 -7.071 -11.412 1.00 92.69 167 LEU A O 1
ATOM 1326 N N . ALA A 1 168 ? 6.936 -4.923 -10.779 1.00 92.06 168 ALA A N 1
ATOM 1327 C CA . ALA A 1 168 ? 6.820 -4.401 -12.138 1.00 92.06 168 ALA A CA 1
ATOM 1328 C C . ALA A 1 168 ? 8.066 -4.695 -12.988 1.00 92.06 168 ALA A C 1
ATOM 1330 O O . ALA A 1 168 ? 7.933 -5.087 -14.146 1.00 92.06 168 ALA A O 1
ATOM 1331 N N . VAL A 1 169 ? 9.271 -4.566 -12.417 1.00 90.88 169 VAL A N 1
ATOM 1332 C CA . VAL A 1 169 ? 10.523 -4.919 -13.109 1.00 90.88 169 VAL A CA 1
ATOM 1333 C C . VAL A 1 169 ? 10.569 -6.410 -13.428 1.00 90.88 169 VAL A C 1
ATOM 1335 O O . VAL A 1 169 ? 10.920 -6.765 -14.550 1.00 90.88 169 VAL A O 1
ATOM 1338 N N . ILE A 1 170 ? 10.190 -7.279 -12.489 1.00 89.69 170 ILE A N 1
ATOM 1339 C CA . ILE A 1 170 ? 10.162 -8.732 -12.710 1.00 89.69 170 ILE A CA 1
ATOM 1340 C C . ILE A 1 170 ? 9.188 -9.087 -13.839 1.00 89.69 170 ILE A C 1
ATOM 1342 O O . ILE A 1 170 ? 9.563 -9.813 -14.755 1.00 89.69 170 ILE A O 1
ATOM 1346 N N . ILE A 1 171 ? 7.971 -8.534 -13.812 1.00 88.38 171 ILE A N 1
ATOM 1347 C CA . ILE A 1 171 ? 6.957 -8.777 -14.848 1.00 88.38 171 ILE A CA 1
ATOM 1348 C C . ILE A 1 171 ? 7.440 -8.287 -16.215 1.00 88.38 171 ILE A C 1
ATOM 1350 O O . ILE A 1 171 ? 7.279 -8.998 -17.200 1.00 88.38 171 ILE A O 1
ATOM 1354 N N . TYR A 1 172 ? 8.051 -7.102 -16.276 1.00 87.50 172 TYR A N 1
ATOM 1355 C CA . TYR A 1 172 ? 8.571 -6.543 -17.522 1.00 87.50 172 TYR A CA 1
ATOM 1356 C C . TYR A 1 172 ? 9.709 -7.385 -18.106 1.00 87.50 172 TYR A C 1
ATOM 1358 O O . TYR A 1 172 ? 9.677 -7.737 -19.277 1.00 87.50 172 TYR A O 1
ATOM 1366 N N . ASN A 1 173 ? 10.677 -7.781 -17.278 1.00 85.69 173 ASN A N 1
ATOM 1367 C CA . ASN A 1 173 ? 11.819 -8.589 -17.716 1.00 85.69 173 ASN A CA 1
ATOM 1368 C C . ASN A 1 173 ? 11.434 -10.030 -18.070 1.00 85.69 173 ASN A C 1
ATOM 1370 O O . ASN A 1 173 ? 12.086 -10.658 -18.898 1.00 85.69 173 ASN A O 1
ATOM 1374 N N . GLY A 1 174 ? 10.391 -10.562 -17.432 1.00 80.62 174 GLY A N 1
ATOM 1375 C CA . GLY A 1 174 ? 9.823 -11.872 -17.739 1.00 80.62 174 GLY A CA 1
ATOM 1376 C C . GLY A 1 174 ? 8.755 -11.840 -18.832 1.00 80.62 174 GLY A C 1
ATOM 1377 O O . GLY A 1 174 ? 8.212 -12.894 -19.155 1.00 80.62 174 GLY A O 1
ATOM 1378 N N . ALA A 1 175 ? 8.423 -10.673 -19.393 1.00 79.75 175 ALA A N 1
ATOM 1379 C CA . ALA A 1 175 ? 7.276 -10.510 -20.281 1.00 79.75 175 ALA A CA 1
ATOM 1380 C C . ALA A 1 175 ? 7.361 -11.391 -21.531 1.00 79.75 175 ALA A C 1
ATOM 1382 O O . ALA A 1 175 ? 6.362 -12.003 -21.900 1.00 79.75 175 ALA A O 1
ATOM 1383 N N . ASP A 1 176 ? 8.544 -11.514 -22.138 1.00 72.62 176 ASP A N 1
ATOM 1384 C CA . ASP A 1 176 ? 8.737 -12.335 -23.340 1.00 72.62 176 ASP A CA 1
ATOM 1385 C C . ASP A 1 176 ? 8.442 -13.819 -23.074 1.00 72.62 176 ASP A C 1
ATOM 1387 O O . ASP A 1 176 ? 7.800 -14.485 -23.888 1.00 72.62 176 ASP A O 1
ATOM 1391 N N . ALA A 1 177 ? 8.822 -14.316 -21.892 1.00 71.94 177 ALA A N 1
ATOM 1392 C CA . ALA A 1 177 ? 8.535 -15.681 -21.457 1.00 71.94 177 ALA A CA 1
ATOM 1393 C C . ALA A 1 177 ? 7.074 -15.872 -21.001 1.00 71.94 177 ALA A C 1
ATOM 1395 O O . ALA A 1 177 ? 6.499 -16.936 -21.210 1.00 71.94 177 ALA A O 1
ATOM 1396 N N . LEU A 1 178 ? 6.465 -14.853 -20.381 1.00 69.62 178 LEU A N 1
ATOM 1397 C CA . LEU A 1 178 ? 5.105 -14.912 -19.824 1.00 69.62 178 LEU A CA 1
ATOM 1398 C C . LEU A 1 178 ? 4.000 -14.716 -20.872 1.00 69.62 178 LEU A C 1
ATOM 1400 O O . LEU A 1 178 ? 2.909 -15.267 -20.724 1.00 69.62 178 LEU A O 1
ATOM 1404 N N . ILE A 1 179 ? 4.249 -13.891 -21.892 1.00 71.19 179 ILE A N 1
ATOM 1405 C CA . ILE A 1 179 ? 3.268 -13.525 -22.926 1.00 71.19 179 ILE A CA 1
ATOM 1406 C C . ILE A 1 179 ? 3.368 -14.466 -24.139 1.00 71.19 179 ILE A C 1
ATOM 1408 O O . ILE A 1 179 ? 2.399 -14.590 -24.884 1.00 71.19 179 ILE A O 1
ATOM 1412 N N . GLY A 1 180 ? 4.472 -15.209 -24.287 1.00 58.44 180 GLY A N 1
ATOM 1413 C CA . GLY A 1 180 ? 4.607 -16.240 -25.316 1.00 58.44 180 GLY A CA 1
ATOM 1414 C C . GLY A 1 180 ? 4.699 -15.649 -26.721 1.00 58.44 180 GLY A C 1
ATOM 1415 O O . GLY A 1 180 ? 3.971 -16.064 -27.623 1.00 58.44 180 GLY A O 1
ATOM 1416 N N . ASN A 1 181 ? 5.583 -14.669 -26.918 1.00 53.69 181 ASN A N 1
ATOM 1417 C CA . ASN A 1 181 ? 5.860 -14.168 -28.259 1.00 53.69 181 ASN A CA 1
ATOM 1418 C C . ASN A 1 181 ? 6.664 -15.227 -29.028 1.00 53.69 181 ASN A C 1
ATOM 1420 O O . ASN A 1 181 ? 7.875 -15.348 -28.861 1.00 53.69 181 ASN A O 1
ATOM 1424 N N . HIS A 1 182 ? 5.977 -16.004 -29.868 1.00 45.75 182 HIS A N 1
ATOM 1425 C CA . HIS A 1 182 ? 6.625 -16.817 -30.891 1.00 45.75 182 HIS A CA 1
ATOM 1426 C C . HIS A 1 182 ? 7.442 -15.909 -31.820 1.00 45.75 182 HIS A C 1
ATOM 1428 O O . HIS A 1 182 ? 6.963 -14.860 -32.258 1.00 45.75 182 HIS A O 1
ATOM 1434 N N . GLU A 1 183 ? 8.675 -16.327 -32.101 1.00 43.69 183 GLU A N 1
ATOM 1435 C CA . GLU A 1 183 ? 9.616 -15.694 -33.025 1.00 43.69 183 GLU A CA 1
ATOM 1436 C C . GLU A 1 183 ? 8.924 -15.353 -34.362 1.00 43.69 183 GLU A C 1
ATOM 1438 O O . GLU A 1 183 ? 8.756 -16.216 -35.220 1.00 43.69 183 GLU A O 1
ATOM 1443 N N . GLY A 1 184 ? 8.461 -14.109 -34.548 1.00 45.59 184 GLY A N 1
ATOM 1444 C CA . GLY A 1 184 ? 7.886 -13.695 -35.835 1.00 45.59 184 GLY A CA 1
ATOM 1445 C C . GLY A 1 184 ? 6.924 -12.507 -35.856 1.00 45.59 184 GLY A C 1
ATOM 1446 O O . GLY A 1 184 ? 6.767 -11.906 -36.917 1.00 45.59 184 GLY A O 1
ATOM 1447 N N . SER A 1 185 ? 6.293 -12.102 -34.748 1.00 38.62 185 SER A N 1
ATOM 1448 C CA . SER A 1 185 ? 5.403 -10.928 -34.767 1.00 38.62 185 SER A CA 1
ATOM 1449 C C . SER A 1 185 ? 6.141 -9.653 -34.358 1.00 38.62 185 SER A C 1
ATOM 1451 O O . SER A 1 185 ? 6.352 -9.373 -33.179 1.00 38.62 185 SER A O 1
ATOM 1453 N N . SER A 1 186 ? 6.504 -8.851 -35.354 1.00 42.91 186 SER A N 1
ATOM 1454 C CA . SER A 1 186 ? 6.983 -7.472 -35.249 1.00 42.91 186 SER A CA 1
ATOM 1455 C C . SER A 1 186 ? 5.904 -6.524 -34.690 1.00 42.91 186 SER A C 1
ATOM 1457 O O . SER A 1 186 ? 5.403 -5.639 -35.375 1.00 42.91 186 SER A O 1
ATOM 1459 N N . SER A 1 187 ? 5.550 -6.683 -33.413 1.00 42.16 187 SER A N 1
ATOM 1460 C CA . SER A 1 187 ? 4.678 -5.771 -32.653 1.00 42.16 187 SER A CA 1
ATOM 1461 C C . SER A 1 187 ? 5.456 -4.931 -31.627 1.00 42.16 187 SER A C 1
ATOM 1463 O O . SER A 1 187 ? 4.906 -4.512 -30.610 1.00 42.16 187 SER A O 1
ATOM 1465 N N . SER A 1 188 ? 6.743 -4.678 -31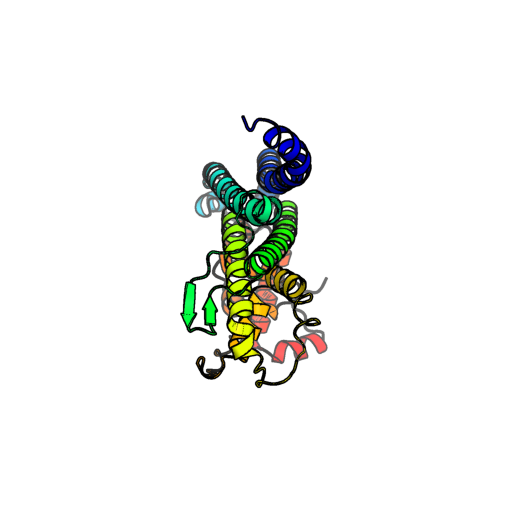.881 1.00 47.44 188 SER A N 1
ATOM 1466 C CA . SER A 1 188 ? 7.690 -4.030 -30.959 1.00 47.44 188 SER A CA 1
ATOM 1467 C C . SER A 1 188 ? 7.507 -2.512 -30.777 1.00 47.44 188 SER A C 1
ATOM 1469 O O . SER A 1 188 ? 8.222 -1.905 -29.982 1.00 47.44 188 SER A O 1
ATOM 1471 N N . SER A 1 189 ? 6.547 -1.875 -31.459 1.00 45.22 189 SER A N 1
ATOM 1472 C CA . SER A 1 189 ? 6.289 -0.427 -31.339 1.00 45.22 189 SER A CA 1
ATOM 1473 C C . SER A 1 189 ? 4.993 -0.063 -30.604 1.00 45.22 189 SER A C 1
ATOM 1475 O O . SER A 1 189 ? 4.906 1.019 -30.027 1.00 45.22 189 SER A O 1
ATOM 1477 N N . LEU A 1 190 ? 3.994 -0.954 -30.579 1.00 43.00 190 LEU A N 1
ATOM 1478 C CA . LEU A 1 190 ? 2.723 -0.725 -29.873 1.00 43.00 190 LEU A CA 1
ATOM 1479 C C . LEU A 1 190 ? 2.771 -1.187 -28.407 1.00 43.00 190 LEU A C 1
ATOM 1481 O O . LEU A 1 190 ? 2.012 -0.683 -27.584 1.00 43.00 190 LEU A O 1
ATOM 1485 N N . THR A 1 191 ? 3.690 -2.089 -28.051 1.00 55.72 191 THR A N 1
ATOM 1486 C CA . THR A 1 191 ? 3.877 -2.565 -26.670 1.00 55.72 191 THR A CA 1
ATOM 1487 C C . THR A 1 191 ? 4.838 -1.693 -25.859 1.00 55.72 191 THR A C 1
ATOM 1489 O O . THR A 1 191 ? 4.628 -1.523 -24.660 1.00 55.72 191 THR A O 1
ATOM 1492 N N . SER A 1 192 ? 5.840 -1.062 -26.483 1.00 60.38 192 SER A N 1
ATOM 1493 C CA . SER A 1 192 ? 6.868 -0.265 -25.787 1.00 60.38 192 SER A CA 1
ATOM 1494 C C . SER A 1 192 ? 6.308 0.953 -25.038 1.00 60.38 192 SER A C 1
ATOM 1496 O O . SER A 1 192 ? 6.763 1.250 -23.935 1.00 60.38 192 SER A O 1
ATOM 1498 N N . ASN A 1 193 ? 5.265 1.602 -25.568 1.00 70.69 193 ASN A N 1
ATOM 1499 C CA . ASN A 1 193 ? 4.621 2.759 -24.928 1.00 70.69 193 ASN A CA 1
ATOM 1500 C C . ASN A 1 193 ? 3.574 2.398 -23.857 1.00 70.69 193 ASN A C 1
ATOM 1502 O O . ASN A 1 193 ? 3.200 3.262 -23.066 1.00 70.69 193 ASN A O 1
ATOM 1506 N N . LEU A 1 194 ? 3.088 1.152 -23.811 1.00 85.12 194 LEU A N 1
ATOM 1507 C CA . LEU A 1 194 ? 2.056 0.725 -22.853 1.00 85.12 194 LEU A CA 1
ATOM 1508 C C . LEU A 1 194 ? 2.646 0.212 -21.536 1.00 85.12 194 LEU A C 1
ATOM 1510 O O . LEU A 1 194 ? 2.016 0.347 -20.485 1.00 85.12 194 LEU A O 1
ATOM 1514 N N . TRP A 1 195 ? 3.868 -0.325 -21.570 1.00 87.44 195 TRP A N 1
ATOM 1515 C CA . TRP A 1 195 ? 4.570 -0.816 -20.381 1.00 87.44 195 TRP A CA 1
ATOM 1516 C C . TRP A 1 195 ? 4.674 0.195 -19.231 1.00 87.44 195 TRP A C 1
ATOM 1518 O O . TRP A 1 195 ? 4.395 -0.195 -18.099 1.00 87.44 195 TRP A O 1
ATOM 1528 N N . PRO A 1 196 ? 4.993 1.483 -19.462 1.00 90.31 196 PRO A N 1
ATOM 1529 C CA . PRO A 1 196 ? 5.041 2.487 -18.399 1.00 90.31 196 PRO A CA 1
ATOM 1530 C C . PRO A 1 196 ? 3.686 2.682 -17.705 1.00 90.31 196 PRO A C 1
ATOM 1532 O O . PRO A 1 196 ? 3.616 2.770 -16.481 1.00 90.31 196 PRO A O 1
ATOM 1535 N N . ALA A 1 197 ? 2.599 2.708 -18.483 1.00 91.19 197 ALA A N 1
ATOM 1536 C CA . ALA A 1 197 ? 1.244 2.863 -17.963 1.00 91.19 197 ALA A CA 1
ATOM 1537 C C . ALA A 1 197 ? 0.792 1.618 -17.182 1.00 91.19 197 ALA A C 1
ATOM 1539 O O . ALA A 1 197 ? 0.213 1.737 -16.103 1.00 91.19 197 ALA A O 1
ATOM 1540 N N . LEU A 1 198 ? 1.109 0.419 -17.680 1.00 90.44 198 LEU A N 1
ATOM 1541 C CA . LEU A 1 198 ? 0.855 -0.834 -16.963 1.00 90.44 198 LEU A CA 1
ATOM 1542 C C . LEU A 1 198 ? 1.656 -0.912 -15.662 1.00 90.44 198 LEU A C 1
ATOM 1544 O O . LEU A 1 198 ? 1.103 -1.276 -14.627 1.00 90.44 198 LEU A O 1
ATOM 1548 N N . ALA A 1 199 ? 2.928 -0.515 -15.689 1.00 92.38 199 ALA A N 1
ATOM 1549 C CA . ALA A 1 199 ? 3.773 -0.455 -14.505 1.00 92.38 199 ALA A CA 1
ATOM 1550 C C . ALA A 1 199 ? 3.177 0.477 -13.446 1.00 92.38 199 ALA A C 1
ATOM 1552 O O . ALA A 1 199 ? 3.097 0.104 -12.281 1.00 92.38 199 ALA A O 1
ATOM 1553 N N . PHE A 1 200 ? 2.675 1.644 -13.856 1.00 95.00 200 PHE A N 1
ATOM 1554 C CA . PHE A 1 200 ? 1.966 2.565 -12.972 1.00 95.00 200 PHE A CA 1
ATOM 1555 C C . PHE A 1 200 ? 0.721 1.934 -12.328 1.00 95.00 200 PHE A C 1
ATOM 1557 O O . PHE A 1 200 ? 0.538 2.044 -11.115 1.00 95.00 200 PHE A O 1
ATOM 1564 N N . LEU A 1 201 ? -0.104 1.217 -13.099 1.00 93.25 201 LEU A N 1
ATOM 1565 C CA . LEU A 1 201 ? -1.279 0.512 -12.568 1.00 93.25 201 LEU A CA 1
ATOM 1566 C C . LEU A 1 201 ? -0.900 -0.616 -11.597 1.00 93.25 201 LEU A C 1
ATOM 1568 O O . LEU A 1 201 ? -1.527 -0.750 -10.545 1.00 93.25 201 LEU A O 1
ATOM 1572 N N . ILE A 1 202 ? 0.154 -1.379 -11.907 1.00 92.81 202 ILE A N 1
ATOM 1573 C CA . ILE A 1 202 ? 0.742 -2.371 -10.991 1.00 92.81 202 ILE A CA 1
ATOM 1574 C C . ILE A 1 202 ? 1.238 -1.676 -9.715 1.00 92.81 202 ILE A C 1
ATOM 1576 O O . ILE A 1 202 ? 1.044 -2.193 -8.620 1.00 92.81 202 ILE A O 1
ATOM 1580 N N . GLY A 1 203 ? 1.804 -0.475 -9.842 1.00 92.50 203 GLY A N 1
ATOM 1581 C CA . GLY A 1 203 ? 2.153 0.414 -8.738 1.00 92.50 203 GLY A CA 1
ATOM 1582 C C . GLY A 1 203 ? 0.982 0.693 -7.797 1.00 92.50 203 GLY A C 1
ATOM 1583 O O . GLY A 1 203 ? 1.085 0.496 -6.585 1.00 92.50 203 GLY A O 1
ATOM 1584 N N . ILE A 1 204 ? -0.152 1.124 -8.355 1.00 92.62 204 ILE A N 1
ATOM 1585 C CA . ILE A 1 204 ? -1.366 1.417 -7.580 1.00 92.62 204 ILE A CA 1
ATOM 1586 C C . ILE A 1 204 ? -1.897 0.141 -6.907 1.00 92.62 204 ILE A C 1
ATOM 1588 O O . ILE A 1 204 ? -2.214 0.161 -5.713 1.00 92.62 204 ILE A O 1
ATOM 1592 N N . PHE A 1 205 ? -1.958 -0.978 -7.637 1.00 90.31 205 PHE A N 1
ATOM 1593 C CA . PHE A 1 205 ? -2.545 -2.242 -7.177 1.00 90.31 205 PHE A CA 1
ATOM 1594 C C . PHE A 1 205 ? -1.575 -3.435 -7.316 1.00 90.31 205 PHE A C 1
ATOM 1596 O O . PHE A 1 205 ? -1.805 -4.334 -8.133 1.00 90.31 205 PHE A O 1
ATOM 1603 N N . PRO A 1 206 ? -0.527 -3.533 -6.477 1.00 84.81 206 PRO A N 1
ATOM 1604 C CA . PRO A 1 206 ? 0.520 -4.546 -6.639 1.00 84.81 206 PRO A CA 1
ATOM 1605 C C . PRO A 1 206 ? -0.005 -5.975 -6.473 1.00 84.81 206 PRO A C 1
ATOM 1607 O O . PRO A 1 206 ? 0.449 -6.889 -7.155 1.00 84.81 206 PRO A O 1
ATOM 1610 N N . GLN A 1 207 ? -1.024 -6.172 -5.631 1.00 84.38 207 GLN A N 1
ATOM 1611 C CA . GLN A 1 207 ? -1.668 -7.475 -5.450 1.00 84.38 207 GLN A CA 1
ATOM 1612 C C . GLN A 1 207 ? -2.305 -8.004 -6.745 1.00 84.38 207 GLN A C 1
ATOM 1614 O O . GLN A 1 207 ? -2.260 -9.205 -6.996 1.00 84.38 207 GLN A O 1
ATOM 1619 N N . GLN A 1 208 ? -2.872 -7.131 -7.585 1.00 82.75 208 GLN A N 1
ATOM 1620 C CA . GLN A 1 208 ? -3.451 -7.547 -8.865 1.00 82.75 208 GLN A CA 1
ATOM 1621 C C . GLN A 1 208 ? -2.356 -7.982 -9.844 1.00 82.75 208 GLN A C 1
ATOM 1623 O O . GLN A 1 208 ? -2.502 -9.013 -10.498 1.00 82.75 208 GLN A O 1
ATOM 1628 N N . GLY A 1 209 ? -1.233 -7.255 -9.881 1.00 80.50 209 GLY A N 1
ATOM 1629 C CA . GLY A 1 209 ? -0.057 -7.648 -10.661 1.00 80.50 209 GLY A CA 1
ATOM 1630 C C . GLY A 1 209 ? 0.499 -9.008 -10.229 1.00 80.50 209 GLY A C 1
ATOM 1631 O O . GLY A 1 209 ? 0.783 -9.855 -11.073 1.00 80.50 209 GLY A O 1
ATOM 1632 N N . LEU A 1 210 ? 0.573 -9.254 -8.917 1.00 84.88 210 LEU A N 1
ATOM 1633 C CA . LEU A 1 210 ? 1.045 -10.526 -8.369 1.00 84.88 210 LEU A CA 1
ATOM 1634 C C . LEU A 1 210 ? 0.109 -11.685 -8.737 1.00 84.88 210 LEU A C 1
ATOM 1636 O O . LEU A 1 210 ? 0.585 -12.724 -9.184 1.00 84.88 210 LEU A O 1
ATOM 1640 N N . ARG A 1 211 ? -1.211 -11.495 -8.598 1.00 84.19 211 ARG A N 1
ATOM 1641 C CA . ARG A 1 211 ? -2.228 -12.494 -8.978 1.00 84.19 211 ARG A CA 1
ATOM 1642 C C . ARG A 1 211 ? -2.189 -12.817 -10.470 1.00 84.19 211 ARG A C 1
ATOM 1644 O O . ARG A 1 211 ? -2.310 -13.974 -10.858 1.00 84.19 211 ARG A O 1
ATOM 1651 N N . TRP A 1 212 ? -2.014 -11.800 -11.313 1.00 83.75 212 TRP A N 1
ATOM 1652 C CA . TRP A 1 212 ? -1.857 -12.002 -12.752 1.00 83.75 212 TRP A CA 1
ATOM 1653 C C . TRP A 1 212 ? -0.602 -12.827 -13.059 1.00 83.75 212 TRP A C 1
ATOM 1655 O O . TRP A 1 212 ? -0.666 -13.782 -13.830 1.00 83.75 212 TRP A O 1
ATOM 1665 N N . MET A 1 213 ? 0.518 -12.505 -12.407 1.00 82.06 213 MET A N 1
ATOM 1666 C CA . MET A 1 213 ? 1.776 -13.233 -12.563 1.00 82.06 213 MET A CA 1
ATOM 1667 C C . MET A 1 213 ? 1.642 -14.692 -12.102 1.00 82.06 213 MET A C 1
ATOM 1669 O O . MET A 1 213 ? 2.023 -15.595 -12.844 1.00 82.06 213 MET A O 1
ATOM 1673 N N . SER A 1 214 ? 1.045 -14.951 -10.932 1.00 80.69 214 SER A N 1
ATOM 1674 C CA . SER A 1 214 ? 0.840 -16.316 -10.428 1.00 80.69 214 SER A CA 1
ATOM 1675 C C . SER A 1 214 ? -0.072 -17.145 -11.334 1.00 80.69 214 SER A C 1
ATOM 1677 O O . SER A 1 214 ? 0.214 -18.313 -11.566 1.00 80.69 214 SER A O 1
ATOM 1679 N N . ALA A 1 215 ? -1.119 -16.541 -11.909 1.00 80.06 215 ALA A N 1
ATOM 1680 C CA . ALA A 1 215 ? -2.005 -17.218 -12.858 1.00 80.06 215 ALA A CA 1
ATOM 1681 C C . ALA A 1 215 ? -1.286 -17.634 -14.156 1.00 80.06 215 ALA A C 1
ATOM 1683 O O . ALA A 1 215 ? -1.652 -18.631 -14.773 1.00 80.06 215 ALA A O 1
ATOM 1684 N N . ARG A 1 216 ? -0.255 -16.888 -14.577 1.00 78.62 216 ARG A N 1
ATOM 1685 C CA . ARG A 1 216 ? 0.577 -17.225 -15.747 1.00 78.62 216 ARG A CA 1
ATOM 1686 C C . ARG A 1 216 ? 1.681 -18.236 -15.431 1.00 78.62 216 ARG A C 1
ATOM 1688 O O . ARG A 1 216 ? 2.094 -18.972 -16.317 1.00 78.62 216 ARG A O 1
ATOM 1695 N N . LEU A 1 217 ? 2.123 -18.295 -14.177 1.00 74.12 217 LEU A N 1
ATOM 1696 C CA . LEU A 1 217 ? 3.150 -19.210 -13.665 1.00 74.12 217 LEU A CA 1
ATOM 1697 C C . LEU A 1 217 ? 2.566 -20.467 -12.995 1.00 74.12 217 LEU A C 1
ATOM 1699 O O . LEU A 1 217 ? 3.283 -21.143 -12.257 1.00 74.12 217 LEU A O 1
ATOM 1703 N N . SER A 1 218 ? 1.300 -20.813 -13.259 1.00 64.00 218 SER A N 1
ATOM 1704 C CA . SER A 1 218 ? 0.568 -21.923 -12.615 1.00 64.00 218 SER A CA 1
ATOM 1705 C C . SER A 1 218 ? 1.234 -23.307 -12.739 1.00 64.00 218 SER A C 1
ATOM 1707 O O . SER A 1 218 ? 0.863 -24.239 -12.036 1.00 64.00 218 SER A O 1
ATOM 1709 N N . ILE A 1 219 ? 2.274 -23.444 -13.568 1.00 58.53 219 ILE A N 1
ATOM 1710 C CA . ILE A 1 219 ? 3.121 -24.645 -13.666 1.00 58.53 219 ILE A CA 1
ATOM 1711 C C . ILE A 1 219 ? 4.000 -24.837 -12.407 1.00 58.53 219 ILE A C 1
ATOM 1713 O O . ILE A 1 219 ? 4.365 -25.964 -12.083 1.00 58.53 219 ILE A O 1
ATOM 1717 N N . LEU A 1 220 ? 4.331 -23.766 -11.671 1.00 56.69 220 LEU A N 1
ATOM 1718 C CA . LEU A 1 220 ? 5.174 -23.811 -10.461 1.00 56.69 220 LEU A CA 1
ATOM 1719 C C . LEU A 1 220 ? 4.383 -23.723 -9.150 1.00 56.69 220 LEU A C 1
ATOM 1721 O O . LEU A 1 220 ? 4.883 -24.127 -8.101 1.00 56.69 220 LEU A O 1
ATOM 1725 N N . ILE A 1 221 ? 3.160 -23.198 -9.195 1.00 58.28 221 ILE A N 1
ATOM 1726 C CA . ILE A 1 221 ? 2.293 -23.030 -8.030 1.00 58.28 221 ILE A CA 1
ATOM 1727 C C . ILE A 1 221 ? 1.097 -23.938 -8.279 1.00 58.28 221 ILE A C 1
ATOM 1729 O O . ILE A 1 221 ? 0.178 -23.559 -8.996 1.00 58.28 221 ILE A O 1
ATOM 1733 N N . SER A 1 222 ? 1.145 -25.162 -7.742 1.00 49.50 222 SER A N 1
ATOM 1734 C CA . SER A 1 222 ? -0.025 -26.042 -7.750 1.00 49.50 222 SER A CA 1
ATOM 1735 C C . SER A 1 222 ? -1.223 -25.263 -7.217 1.00 49.50 222 SER A C 1
ATOM 1737 O O . SER A 1 222 ? -1.124 -24.672 -6.138 1.00 49.50 222 SER A O 1
ATOM 1739 N N . ASP A 1 223 ? -2.330 -25.294 -7.963 1.00 48.47 223 ASP A N 1
ATOM 1740 C CA . ASP A 1 223 ? -3.674 -24.936 -7.507 1.00 48.47 223 ASP A CA 1
ATOM 1741 C C . ASP A 1 223 ? -4.067 -25.879 -6.357 1.00 48.47 223 ASP A C 1
ATOM 1743 O O . ASP A 1 223 ? -4.951 -26.726 -6.465 1.00 48.47 223 ASP A O 1
ATOM 1747 N N . ALA A 1 224 ? -3.390 -25.766 -5.216 1.00 48.44 224 ALA A N 1
ATOM 1748 C CA . ALA A 1 224 ? -4.064 -26.020 -3.971 1.00 48.44 224 ALA A CA 1
ATOM 1749 C C . ALA A 1 224 ? -5.134 -24.928 -3.929 1.00 48.44 224 ALA A C 1
ATOM 1751 O O . ALA A 1 224 ? -4.760 -23.749 -3.914 1.00 48.44 224 ALA A O 1
ATOM 1752 N N . PRO A 1 225 ? -6.438 -25.259 -3.963 1.00 45.47 225 PRO A N 1
ATOM 1753 C CA . PRO A 1 225 ? -7.439 -24.277 -3.607 1.00 45.47 225 PRO A CA 1
ATOM 1754 C C . PRO A 1 225 ? -7.012 -23.809 -2.223 1.00 45.47 225 PRO A C 1
ATOM 1756 O O . PRO A 1 225 ? -7.071 -24.592 -1.275 1.00 45.47 225 PRO A O 1
ATOM 1759 N N . MET A 1 226 ? -6.461 -22.591 -2.135 1.00 45.34 226 MET A N 1
ATOM 1760 C CA . MET A 1 226 ? -6.213 -21.913 -0.869 1.00 45.34 226 MET A CA 1
ATOM 1761 C C . MET A 1 226 ? -7.513 -22.108 -0.130 1.00 45.34 226 MET A C 1
ATOM 1763 O O . MET A 1 226 ? -8.522 -21.616 -0.632 1.00 45.34 226 MET A O 1
ATOM 1767 N N . ALA A 1 227 ? -7.511 -22.969 0.892 1.00 46.06 227 ALA A N 1
ATOM 1768 C CA . ALA A 1 227 ? -8.717 -23.451 1.533 1.00 46.06 227 ALA A CA 1
ATOM 1769 C C . ALA A 1 227 ? -9.477 -22.201 1.936 1.00 46.06 227 ALA A C 1
ATOM 1771 O O . ALA A 1 227 ? -9.062 -21.506 2.861 1.00 46.06 227 ALA A O 1
ATOM 1772 N N . ALA A 1 228 ? -10.457 -21.833 1.107 1.00 50.31 228 ALA A N 1
ATOM 1773 C CA . ALA A 1 228 ? -11.010 -20.500 1.117 1.00 50.31 228 ALA A CA 1
ATOM 1774 C C . ALA A 1 228 ? -11.568 -20.357 2.515 1.00 50.31 228 ALA A C 1
ATOM 1776 O O . ALA A 1 228 ? -12.401 -21.181 2.909 1.00 50.31 228 ALA A O 1
ATOM 1777 N N . HIS A 1 229 ? -11.003 -19.425 3.292 1.00 55.41 229 HIS A N 1
ATOM 1778 C CA . HIS A 1 229 ? -11.452 -19.155 4.647 1.00 55.41 229 HIS A CA 1
ATOM 1779 C C . HIS A 1 229 ? -12.972 -19.201 4.608 1.00 55.41 229 HIS A C 1
ATOM 1781 O O . HIS A 1 229 ? -13.577 -18.519 3.790 1.00 55.41 229 HIS A O 1
ATOM 1787 N N . ARG A 1 230 ? -13.591 -20.097 5.383 1.00 58.53 230 ARG A N 1
ATOM 1788 C CA . ARG A 1 230 ? -15.014 -20.442 5.199 1.00 58.53 230 ARG A CA 1
ATOM 1789 C C . ARG A 1 230 ? -15.938 -19.214 5.296 1.00 58.53 230 ARG A C 1
ATOM 1791 O O . ARG A 1 230 ? -17.074 -19.277 4.836 1.00 58.53 230 ARG A O 1
ATOM 1798 N N . ALA A 1 231 ? -15.423 -18.120 5.864 1.00 77.81 231 ALA A N 1
ATOM 1799 C CA . ALA A 1 231 ? -15.970 -16.775 5.808 1.00 77.81 231 ALA A CA 1
ATOM 1800 C C . ALA A 1 231 ? -14.830 -15.718 5.813 1.00 77.81 231 ALA A C 1
ATOM 1802 O O . ALA A 1 231 ? -14.299 -15.412 6.891 1.00 77.81 231 ALA A O 1
ATOM 1803 N N . PRO A 1 232 ? -14.398 -15.193 4.648 1.00 85.12 232 PRO A N 1
ATOM 1804 C CA . PRO A 1 232 ? -13.474 -14.059 4.588 1.00 85.12 232 PRO A CA 1
ATOM 1805 C C . PRO A 1 232 ? -14.116 -12.769 5.120 1.00 85.12 232 PRO A C 1
ATOM 1807 O O . PRO A 1 232 ? -15.330 -12.582 5.048 1.00 85.12 232 PRO A O 1
ATOM 1810 N N . LEU A 1 233 ? -13.291 -11.866 5.664 1.00 86.31 233 LEU A N 1
ATOM 1811 C CA . LEU A 1 233 ? -13.758 -10.631 6.309 1.00 86.31 233 LEU A CA 1
ATOM 1812 C C . LEU A 1 233 ? -14.430 -9.641 5.332 1.00 86.31 233 LEU A C 1
ATOM 1814 O O . LEU A 1 233 ? -15.220 -8.801 5.757 1.00 86.31 233 LEU A O 1
ATOM 1818 N N . ASP A 1 234 ? -14.168 -9.769 4.028 1.00 86.94 234 ASP A N 1
ATOM 1819 C CA . ASP A 1 234 ? -14.795 -8.982 2.954 1.00 86.94 234 ASP A CA 1
ATOM 1820 C C . ASP A 1 234 ? -16.304 -9.250 2.786 1.00 86.94 234 ASP A C 1
ATOM 1822 O O . ASP A 1 234 ? -16.998 -8.481 2.123 1.00 86.94 234 ASP A O 1
ATOM 1826 N N . MET A 1 235 ? -16.839 -10.303 3.412 1.00 85.94 235 MET A N 1
ATOM 1827 C CA . MET A 1 235 ? -18.274 -10.598 3.414 1.00 85.94 235 MET A CA 1
ATOM 1828 C C . MET A 1 235 ? -19.101 -9.629 4.264 1.00 85.94 235 MET A C 1
ATOM 1830 O O . MET A 1 235 ? -20.328 -9.579 4.112 1.00 85.94 235 MET A O 1
ATOM 1834 N N . ILE A 1 236 ? -18.469 -8.905 5.188 1.00 89.12 236 ILE A N 1
ATOM 1835 C CA . ILE A 1 236 ? -19.128 -7.955 6.088 1.00 89.12 236 ILE A CA 1
ATOM 1836 C C . ILE A 1 236 ? -19.453 -6.670 5.316 1.00 89.12 236 ILE A C 1
ATOM 1838 O O . ILE A 1 236 ? -18.599 -6.087 4.650 1.00 89.12 236 ILE A O 1
ATOM 1842 N N . GLU A 1 237 ? -20.694 -6.198 5.418 1.00 87.06 237 GLU A N 1
ATOM 1843 C CA . GLU A 1 237 ? -21.136 -4.983 4.739 1.00 87.06 237 GLU A CA 1
ATOM 1844 C C . GLU A 1 237 ? -20.553 -3.735 5.408 1.00 87.06 237 GLU A C 1
ATOM 1846 O O . GLU A 1 237 ? -20.492 -3.605 6.631 1.00 87.06 237 GLU A O 1
ATOM 1851 N N . GLY A 1 238 ? -20.105 -2.7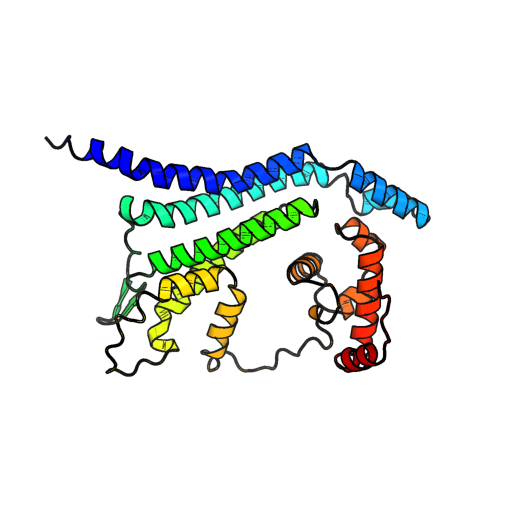90 4.580 1.00 84.38 238 GLY A N 1
ATOM 1852 C CA . GLY A 1 238 ? -19.510 -1.537 5.041 1.00 84.38 238 GLY A CA 1
ATOM 1853 C C . GLY A 1 238 ? -18.028 -1.621 5.418 1.00 84.38 238 GLY A C 1
ATOM 1854 O O . GLY A 1 238 ? -17.454 -0.580 5.733 1.00 84.38 238 GLY A O 1
ATOM 1855 N N . ILE A 1 239 ? -17.395 -2.801 5.352 1.00 86.50 239 ILE A N 1
ATOM 1856 C CA . ILE A 1 239 ? -15.932 -2.937 5.433 1.00 86.50 239 ILE A CA 1
ATOM 1857 C C . ILE A 1 239 ? -15.328 -2.653 4.056 1.00 86.50 239 ILE A C 1
ATOM 1859 O O . ILE A 1 239 ? -15.637 -3.319 3.071 1.00 86.50 239 ILE A O 1
ATOM 1863 N N . ASN A 1 240 ? -14.435 -1.667 3.983 1.00 85.12 240 ASN A N 1
ATOM 1864 C CA . ASN A 1 240 ? -13.650 -1.390 2.782 1.00 85.12 240 ASN A CA 1
ATOM 1865 C C . ASN A 1 240 ? -12.285 -2.091 2.843 1.00 85.12 240 ASN A C 1
ATOM 1867 O O . ASN A 1 240 ? -11.823 -2.506 3.903 1.00 85.12 240 ASN A O 1
ATOM 1871 N N . ASN A 1 241 ? -11.556 -2.117 1.722 1.00 80.50 241 ASN A N 1
ATOM 1872 C CA . ASN A 1 241 ? -10.192 -2.673 1.664 1.00 80.50 241 ASN A CA 1
ATOM 1873 C C . ASN A 1 241 ? -9.227 -2.051 2.693 1.00 80.50 241 ASN A C 1
ATOM 1875 O O . ASN A 1 241 ? -8.303 -2.709 3.163 1.00 80.50 241 ASN A O 1
ATOM 1879 N N . TYR A 1 242 ? -9.430 -0.777 3.037 1.00 79.62 242 TYR A N 1
ATOM 1880 C CA . TYR A 1 242 ? -8.638 -0.084 4.053 1.00 79.62 242 TYR A CA 1
ATOM 1881 C C . TYR A 1 242 ? -8.944 -0.567 5.473 1.00 79.62 242 TYR A C 1
ATOM 1883 O O . TYR A 1 242 ? -8.041 -0.619 6.305 1.00 79.62 242 TYR A O 1
ATOM 1891 N N . ASP A 1 243 ? -10.200 -0.932 5.728 1.00 84.94 243 ASP A N 1
ATOM 1892 C CA . ASP A 1 243 ? -10.645 -1.468 7.009 1.00 84.94 243 ASP A CA 1
ATOM 1893 C C . ASP A 1 243 ? -10.134 -2.902 7.188 1.00 84.94 243 ASP A C 1
ATOM 1895 O O . ASP A 1 243 ? -9.597 -3.240 8.238 1.00 84.94 243 ASP A O 1
ATOM 1899 N N . LEU A 1 244 ? -10.176 -3.698 6.116 1.00 85.25 244 LEU A N 1
ATOM 1900 C CA . LEU A 1 244 ? -9.571 -5.030 6.033 1.00 85.25 244 LEU A CA 1
ATOM 1901 C C . LEU A 1 244 ? -8.091 -5.024 6.425 1.00 85.25 244 LEU A C 1
ATOM 1903 O O . LEU A 1 244 ? -7.695 -5.757 7.324 1.00 85.25 244 LEU A O 1
ATOM 1907 N N . LEU A 1 245 ? -7.295 -4.138 5.817 1.00 80.06 245 LEU A N 1
ATOM 1908 C CA . LEU A 1 245 ? -5.864 -4.042 6.117 1.00 80.06 245 LEU A CA 1
ATOM 1909 C C . LEU A 1 245 ? -5.607 -3.661 7.583 1.00 80.06 245 LEU A C 1
ATOM 1911 O O . LEU A 1 245 ? -4.624 -4.076 8.187 1.00 80.06 245 LEU A O 1
ATOM 1915 N N . ARG A 1 246 ? -6.493 -2.855 8.173 1.00 80.19 246 ARG A N 1
ATOM 1916 C CA . ARG A 1 246 ? -6.385 -2.448 9.574 1.00 80.19 246 ARG A CA 1
ATOM 1917 C C . ARG A 1 246 ? -6.760 -3.572 10.538 1.00 80.19 246 ARG A C 1
ATOM 1919 O O . ARG A 1 246 ? -6.159 -3.678 11.603 1.00 80.19 246 ARG A O 1
ATOM 1926 N N . PHE A 1 247 ? -7.752 -4.384 10.197 1.00 88.62 247 PHE A N 1
ATOM 1927 C CA . PHE A 1 247 ? -8.091 -5.568 10.979 1.00 88.62 247 PHE A CA 1
ATOM 1928 C C . PHE A 1 247 ? -6.996 -6.632 10.881 1.00 88.62 247 PHE A C 1
ATOM 1930 O O . PHE A 1 247 ? -6.612 -7.183 11.909 1.00 88.62 247 PHE A O 1
ATOM 1937 N N . GLU A 1 248 ? -6.387 -6.800 9.709 1.00 84.81 248 GLU A N 1
ATOM 1938 C CA . GLU A 1 248 ? -5.205 -7.647 9.510 1.00 84.81 248 GLU A CA 1
ATOM 1939 C C . GLU A 1 248 ? -4.024 -7.186 10.389 1.00 84.81 248 GLU A C 1
ATOM 1941 O O . GLU A 1 248 ? -3.406 -7.999 11.072 1.00 84.81 248 GLU A O 1
ATOM 1946 N N . GLU A 1 249 ? -3.776 -5.871 10.504 1.00 79.81 249 GLU A N 1
ATOM 1947 C CA . GLU A 1 249 ? -2.780 -5.306 11.440 1.00 79.81 249 GLU A CA 1
ATOM 1948 C C . GLU A 1 249 ? -3.059 -5.651 12.919 1.00 79.81 249 GLU A C 1
ATOM 1950 O O . GLU A 1 249 ? -2.142 -5.643 13.743 1.00 79.81 249 GLU A O 1
ATOM 1955 N N . LEU A 1 250 ? -4.313 -5.945 13.271 1.00 82.69 250 LEU A N 1
ATOM 1956 C CA . LEU A 1 250 ? -4.730 -6.367 14.611 1.00 82.69 250 LEU A CA 1
ATOM 1957 C C . LEU A 1 250 ? -4.772 -7.894 14.776 1.00 82.69 250 LEU A C 1
ATOM 1959 O O . LEU A 1 250 ? -5.104 -8.360 15.867 1.00 82.69 250 LEU A O 1
ATOM 1963 N N . GLY A 1 251 ? -4.430 -8.653 13.731 1.00 84.25 251 GLY A N 1
ATOM 1964 C CA . GLY A 1 251 ? -4.517 -10.114 13.693 1.00 84.25 251 GLY A CA 1
ATOM 1965 C C . GLY A 1 251 ? -5.937 -10.647 13.480 1.00 84.25 251 GLY A C 1
ATOM 1966 O O . GLY A 1 251 ? -6.229 -11.768 13.880 1.00 84.25 251 GLY A O 1
ATOM 1967 N N . ILE A 1 252 ? -6.834 -9.838 12.910 1.00 89.50 252 ILE A N 1
ATOM 1968 C CA . ILE A 1 252 ? -8.221 -10.202 12.602 1.00 89.50 252 ILE A CA 1
ATOM 1969 C C . ILE A 1 252 ? -8.335 -10.371 11.089 1.00 89.50 252 ILE A C 1
ATOM 1971 O O . ILE A 1 252 ? -8.466 -9.393 10.353 1.00 89.50 252 ILE A O 1
ATOM 1975 N N . GLU A 1 253 ? -8.281 -11.616 10.626 1.00 87.25 253 GLU A N 1
ATOM 1976 C CA . GLU A 1 253 ? -8.211 -11.935 9.195 1.00 87.25 253 GLU A CA 1
ATOM 1977 C C . GLU A 1 253 ? -9.529 -12.517 8.665 1.00 87.25 253 GLU A C 1
ATOM 1979 O O . GLU A 1 253 ? -9.872 -12.353 7.491 1.00 87.25 253 GLU A O 1
ATOM 1984 N N . THR A 1 254 ? -10.307 -13.173 9.529 1.00 89.19 254 THR A N 1
ATOM 1985 C CA . THR A 1 254 ? -11.541 -13.872 9.153 1.00 89.19 254 THR A CA 1
ATOM 1986 C C . THR A 1 254 ? -12.763 -13.366 9.913 1.00 89.19 254 THR A C 1
ATOM 1988 O O . THR A 1 254 ? -12.664 -12.755 10.982 1.00 89.19 254 THR A O 1
ATOM 1991 N N . CYS A 1 255 ? -13.963 -13.679 9.406 1.00 90.44 255 CYS A N 1
ATOM 1992 C CA . CYS A 1 255 ? -15.191 -13.424 10.162 1.00 90.44 255 CYS A CA 1
ATOM 1993 C C . CYS A 1 255 ? -15.229 -14.186 11.495 1.00 90.44 255 CYS A C 1
ATOM 1995 O O . CYS A 1 255 ? -15.895 -13.725 12.416 1.00 90.44 255 CYS A O 1
ATOM 1997 N N . TYR A 1 256 ? -14.535 -15.323 11.626 1.00 89.88 256 TYR A N 1
ATOM 1998 C CA . TYR A 1 256 ? -14.453 -16.042 12.900 1.00 89.88 256 TYR A CA 1
ATOM 1999 C C . TYR A 1 256 ? -13.678 -15.229 13.934 1.00 89.88 256 TYR A C 1
ATOM 2001 O O . TYR A 1 256 ? -14.195 -15.011 15.029 1.00 89.88 256 TYR A O 1
ATOM 2009 N N . ASP A 1 257 ? -12.511 -14.705 13.555 1.00 91.44 257 ASP A N 1
ATOM 2010 C CA . ASP A 1 257 ? -11.676 -13.890 14.443 1.00 91.44 257 ASP A CA 1
ATOM 2011 C C . ASP A 1 257 ? -12.446 -12.654 14.914 1.00 91.44 257 ASP A C 1
ATOM 2013 O O . ASP A 1 257 ? -12.523 -12.385 16.113 1.00 91.44 257 ASP A O 1
ATOM 2017 N N . MET A 1 258 ? -13.114 -11.964 13.982 1.00 92.56 258 MET A N 1
ATOM 2018 C CA . MET A 1 258 ? -13.932 -10.784 14.277 1.00 92.56 258 MET A CA 1
ATOM 2019 C C . MET A 1 258 ? -15.157 -11.119 15.143 1.00 92.56 258 MET A C 1
ATOM 2021 O O . MET A 1 258 ? -15.517 -10.353 16.034 1.00 92.56 258 MET A O 1
ATOM 2025 N N . ALA A 1 259 ? -15.793 -12.275 14.929 1.00 91.75 259 ALA A N 1
ATOM 2026 C CA . ALA A 1 259 ? -16.938 -12.728 15.719 1.00 91.75 259 ALA A CA 1
ATOM 2027 C C . ALA A 1 259 ? -16.572 -13.046 17.179 1.00 91.75 259 ALA A C 1
ATOM 2029 O O . ALA A 1 259 ? -17.416 -12.892 18.069 1.00 91.75 259 ALA A O 1
ATOM 2030 N N . THR A 1 260 ? -15.339 -13.503 17.416 1.00 91.00 260 THR A N 1
ATOM 2031 C CA . THR A 1 260 ? -14.795 -13.808 18.749 1.00 91.00 260 THR A CA 1
ATOM 2032 C C . THR A 1 260 ? -14.000 -12.663 19.370 1.00 91.00 260 THR A C 1
ATOM 2034 O O . THR A 1 260 ? -13.589 -12.775 20.521 1.00 91.00 260 THR A O 1
ATOM 2037 N N . ALA A 1 261 ? -13.778 -11.572 18.635 1.00 90.12 261 ALA A N 1
ATOM 2038 C CA . ALA A 1 261 ? -12.979 -10.452 19.103 1.00 90.12 261 ALA A CA 1
ATOM 2039 C C . ALA A 1 261 ? -13.643 -9.732 20.286 1.00 90.12 261 ALA A C 1
ATOM 2041 O O . ALA A 1 261 ? -14.840 -9.425 20.274 1.00 90.12 261 ALA A O 1
ATOM 2042 N N . ASP A 1 262 ? -12.837 -9.399 21.294 1.00 88.19 262 ASP A N 1
ATOM 2043 C CA . ASP A 1 262 ? -13.299 -8.627 22.440 1.00 88.19 262 ASP A CA 1
ATOM 2044 C C . ASP A 1 262 ? -13.588 -7.175 22.034 1.00 88.19 262 ASP A C 1
ATOM 2046 O O . ASP A 1 262 ? -12.713 -6.440 21.568 1.00 88.19 262 ASP A O 1
ATOM 2050 N N . PHE A 1 263 ? -14.822 -6.733 22.276 1.00 88.56 263 PHE A N 1
ATOM 2051 C CA . PHE A 1 263 ? -15.312 -5.413 21.872 1.00 88.56 263 PHE A CA 1
ATOM 2052 C C . PHE A 1 263 ? -14.541 -4.248 22.508 1.00 88.56 263 PHE A C 1
ATOM 2054 O O . PHE A 1 263 ? -14.189 -3.282 21.829 1.00 88.56 263 PHE A O 1
ATOM 2061 N N . VAL A 1 264 ? -14.259 -4.335 23.813 1.00 86.38 264 VAL A N 1
ATOM 2062 C CA . VAL A 1 264 ? -13.614 -3.252 24.574 1.00 86.38 264 VAL A CA 1
ATOM 2063 C C . VAL A 1 264 ? -12.176 -3.010 24.086 1.00 86.38 264 VAL A C 1
ATOM 2065 O O . VAL A 1 264 ? -11.872 -1.873 23.721 1.00 86.38 264 VAL A O 1
ATOM 2068 N N . PRO A 1 265 ? -11.300 -4.031 23.968 1.00 83.94 265 PRO A N 1
ATOM 2069 C CA . PRO A 1 265 ? -9.998 -3.876 23.321 1.00 83.94 265 PRO A CA 1
ATOM 2070 C C . PRO A 1 265 ? -10.085 -3.325 21.895 1.00 83.94 265 PRO A C 1
ATOM 2072 O O . PRO A 1 265 ? -9.253 -2.500 21.520 1.00 83.94 265 PRO A O 1
ATOM 2075 N N . LEU A 1 266 ? -11.086 -3.737 21.110 1.00 87.00 266 LEU A N 1
ATOM 2076 C CA . LEU A 1 266 ? -11.277 -3.254 19.740 1.00 87.00 266 LEU A CA 1
ATOM 2077 C C . LEU A 1 266 ? -11.552 -1.749 19.684 1.00 87.00 266 LEU A C 1
ATOM 2079 O O . LEU A 1 266 ? -10.921 -1.046 18.894 1.00 87.00 266 LEU A O 1
ATOM 2083 N N . ILE A 1 267 ? -12.447 -1.241 20.538 1.00 85.81 267 ILE A N 1
ATOM 2084 C CA . ILE A 1 267 ? -12.744 0.199 20.633 1.00 85.81 267 ILE A CA 1
ATOM 2085 C C . ILE A 1 267 ? -11.497 0.988 21.029 1.00 85.81 267 ILE A C 1
ATOM 2087 O O . ILE A 1 267 ? -11.256 2.077 20.515 1.00 85.81 267 ILE A O 1
ATOM 2091 N N . LEU A 1 268 ? -10.694 0.450 21.949 1.00 80.31 268 LEU A N 1
ATOM 2092 C CA . LEU A 1 268 ? -9.501 1.140 22.435 1.00 80.31 268 LEU A CA 1
ATOM 2093 C C . LEU A 1 268 ? -8.377 1.153 21.387 1.00 80.31 268 LEU A C 1
ATOM 2095 O O . LEU A 1 268 ? -7.678 2.157 21.251 1.00 80.31 268 LEU A O 1
ATOM 2099 N N . LYS A 1 269 ? -8.218 0.065 20.622 1.00 79.44 269 LYS A N 1
ATOM 2100 C CA . LYS A 1 269 ? -7.164 -0.081 19.602 1.00 79.44 269 LYS A CA 1
ATOM 2101 C C . LYS A 1 269 ? -7.524 0.538 18.252 1.00 79.44 269 LYS A C 1
ATOM 2103 O O . LYS A 1 269 ? -6.628 0.888 17.483 1.00 79.44 269 LYS A O 1
ATOM 2108 N N . THR A 1 270 ? -8.809 0.696 17.940 1.00 81.75 270 THR A N 1
ATOM 2109 C CA . THR A 1 270 ? -9.258 1.229 16.647 1.00 81.75 270 THR A CA 1
ATOM 2110 C C . THR A 1 270 ? -9.822 2.647 16.743 1.00 81.75 270 THR A C 1
ATOM 2112 O O . THR A 1 270 ? -10.137 3.142 17.821 1.00 81.75 270 THR A O 1
ATOM 2115 N N . ALA A 1 271 ? -9.915 3.336 15.604 1.00 77.62 271 ALA A N 1
ATOM 2116 C CA . ALA A 1 271 ? -10.555 4.647 15.480 1.00 77.62 271 ALA A CA 1
ATOM 2117 C C . ALA A 1 271 ? -12.025 4.539 15.031 1.00 77.62 271 ALA A C 1
ATOM 2119 O O . ALA A 1 271 ? -12.629 5.539 14.651 1.00 77.62 271 ALA A O 1
ATOM 2120 N N . TYR A 1 272 ? -12.590 3.330 15.035 1.00 84.94 272 TYR A N 1
ATOM 2121 C CA . TYR A 1 272 ? -13.973 3.099 14.642 1.00 84.94 272 TYR A CA 1
ATOM 2122 C C . TYR A 1 272 ? -14.927 3.445 15.780 1.00 84.94 272 TYR A C 1
ATOM 2124 O O . TYR A 1 272 ? -14.611 3.276 16.959 1.00 84.94 272 TYR A O 1
ATOM 2132 N N . SER A 1 273 ? -16.124 3.909 15.424 1.00 83.94 273 SER A N 1
ATOM 2133 C CA . SER A 1 273 ? -17.159 4.154 16.426 1.00 83.94 273 SER A CA 1
ATOM 2134 C C . SER A 1 273 ? -17.589 2.837 17.082 1.00 83.94 273 SER A C 1
ATOM 2136 O O . SER A 1 273 ? -17.671 1.798 16.424 1.00 83.94 273 SER A O 1
ATOM 2138 N N . ALA A 1 274 ? -17.938 2.885 18.370 1.00 85.19 274 ALA A N 1
ATOM 2139 C CA . ALA A 1 274 ? -18.433 1.717 19.103 1.00 85.19 274 ALA A CA 1
ATOM 2140 C C . ALA A 1 274 ? -19.627 1.047 18.401 1.00 85.19 274 ALA A C 1
ATOM 2142 O O . ALA A 1 274 ? -19.732 -0.175 18.370 1.00 85.19 274 ALA A O 1
ATOM 2143 N N . ARG A 1 275 ? -20.505 1.847 17.782 1.00 85.94 275 ARG A N 1
ATOM 2144 C CA . ARG A 1 275 ? -21.662 1.345 17.031 1.00 85.94 275 ARG A CA 1
ATOM 2145 C C . ARG A 1 275 ? -21.243 0.563 15.787 1.00 85.94 275 ARG A C 1
ATOM 2147 O O . ARG A 1 275 ? -21.771 -0.515 15.554 1.00 85.94 275 ARG A O 1
ATOM 2154 N N . GLN A 1 276 ? -20.297 1.098 15.020 1.00 89.19 276 GLN A N 1
ATOM 2155 C CA . GLN A 1 276 ? -19.801 0.463 13.800 1.00 89.19 276 GLN A CA 1
ATOM 2156 C C . GLN A 1 276 ? -19.083 -0.855 14.107 1.00 89.19 276 GLN A C 1
ATOM 2158 O O . GLN A 1 276 ? -19.334 -1.857 13.449 1.00 89.19 276 GLN A O 1
ATOM 2163 N N . LEU A 1 277 ? -18.256 -0.884 15.156 1.00 90.75 277 LEU A N 1
ATOM 2164 C CA . LEU A 1 277 ? -17.607 -2.117 15.606 1.00 90.75 277 LEU A CA 1
ATOM 2165 C C . LEU A 1 277 ? -18.619 -3.161 16.077 1.00 90.75 277 LEU A C 1
ATOM 2167 O O . LEU A 1 277 ? -18.484 -4.331 15.738 1.00 90.75 277 LEU A O 1
ATOM 2171 N N . ALA A 1 278 ? -19.635 -2.748 16.841 1.00 90.56 278 ALA A N 1
ATOM 2172 C CA . ALA A 1 278 ? -20.677 -3.658 17.302 1.00 90.56 278 ALA A CA 1
ATOM 2173 C C . ALA A 1 278 ? -21.442 -4.274 16.122 1.00 90.56 278 ALA A C 1
ATOM 2175 O O . ALA A 1 278 ? -21.657 -5.485 16.107 1.00 90.56 278 ALA A O 1
ATOM 2176 N N . ASP A 1 279 ? -21.800 -3.466 15.121 1.00 90.75 279 ASP A N 1
ATOM 2177 C CA . ASP A 1 279 ? -22.464 -3.958 13.914 1.00 90.75 279 ASP A CA 1
ATOM 2178 C C . ASP A 1 279 ? -21.573 -4.933 13.131 1.00 90.75 279 ASP A C 1
ATOM 2180 O O . ASP A 1 279 ? -21.996 -6.049 12.835 1.00 90.75 279 ASP A O 1
ATOM 2184 N N . TRP A 1 280 ? -20.303 -4.596 12.897 1.00 93.19 280 TRP A N 1
ATOM 2185 C CA . TRP A 1 280 ? -19.372 -5.500 12.219 1.00 93.19 280 TRP A CA 1
ATOM 2186 C C . TRP A 1 280 ? -19.140 -6.816 12.969 1.00 93.19 280 TRP A C 1
ATOM 2188 O O . TRP A 1 280 ? -19.083 -7.862 12.330 1.00 93.19 280 TRP A O 1
ATOM 2198 N N . ILE A 1 281 ? -19.066 -6.811 14.305 1.00 93.25 281 ILE A N 1
ATOM 2199 C CA . ILE A 1 281 ? -18.961 -8.046 15.106 1.00 93.25 281 ILE A CA 1
ATOM 2200 C C . ILE A 1 281 ? -20.232 -8.899 14.963 1.00 93.25 281 ILE A C 1
ATOM 2202 O O . ILE A 1 281 ? -20.150 -10.123 14.836 1.00 93.25 281 ILE A O 1
ATOM 2206 N N . LEU A 1 282 ? -21.419 -8.283 14.964 1.00 91.00 282 LEU A N 1
ATOM 2207 C CA . LEU A 1 282 ? -22.683 -9.002 14.771 1.00 91.00 282 LEU A CA 1
ATOM 2208 C C . LEU A 1 282 ? -22.789 -9.589 13.358 1.00 91.00 282 LEU A C 1
ATOM 2210 O O . LEU A 1 282 ? -23.136 -10.762 13.204 1.00 91.00 282 LEU A O 1
ATOM 2214 N N . GLN A 1 283 ? -22.428 -8.814 12.335 1.00 91.06 283 GLN A N 1
ATOM 2215 C CA . GLN A 1 283 ? -22.358 -9.289 10.955 1.00 91.06 283 GLN A CA 1
ATOM 2216 C C . GLN A 1 283 ? -21.332 -10.415 10.796 1.00 91.06 283 GLN A C 1
ATOM 2218 O O . GLN A 1 283 ? -21.609 -11.401 10.112 1.00 91.06 283 GLN A O 1
ATOM 2223 N N . ALA A 1 284 ? -20.177 -10.318 11.458 1.00 91.94 284 ALA A N 1
ATOM 2224 C CA . ALA A 1 284 ? -19.159 -11.361 11.462 1.00 91.94 284 ALA A CA 1
ATOM 2225 C C . ALA A 1 284 ? -19.692 -12.667 12.061 1.00 91.94 284 ALA A C 1
ATOM 2227 O O . ALA A 1 284 ? -19.486 -13.727 11.475 1.00 91.94 284 ALA A O 1
ATOM 2228 N N . LYS A 1 285 ? -20.450 -12.603 13.167 1.00 91.19 285 LYS A N 1
ATOM 2229 C CA . LYS A 1 285 ? -21.129 -13.774 13.755 1.00 91.19 285 LYS A CA 1
ATOM 2230 C C . LYS A 1 285 ? -22.110 -14.411 12.774 1.00 91.19 285 LYS A C 1
ATOM 2232 O O . LYS A 1 285 ? -22.111 -15.630 12.619 1.00 91.19 285 LYS A O 1
ATOM 2237 N N . LEU A 1 286 ? -22.898 -13.599 12.069 1.00 88.94 286 LEU A N 1
ATOM 2238 C CA . LEU A 1 286 ? -23.805 -14.088 11.030 1.00 88.94 286 LEU A CA 1
ATOM 2239 C C . LEU A 1 286 ? -23.029 -14.790 9.897 1.00 88.94 286 LEU A C 1
ATOM 2241 O O . LEU A 1 286 ? -23.372 -15.907 9.513 1.00 88.94 286 LEU A O 1
ATOM 2245 N N . CYS A 1 287 ? -21.942 -14.181 9.414 1.00 89.12 287 CYS A N 1
ATOM 2246 C CA . CYS A 1 287 ? -21.074 -14.747 8.374 1.00 89.12 287 CYS A CA 1
ATOM 2247 C C . CYS A 1 287 ? -20.371 -16.032 8.823 1.00 89.12 287 CYS A C 1
ATOM 2249 O O . CYS A 1 287 ? -20.312 -16.992 8.061 1.00 89.12 287 CYS A O 1
ATOM 2251 N N . ALA A 1 288 ? -19.911 -16.099 10.070 1.00 87.94 288 ALA A N 1
ATOM 2252 C CA . ALA A 1 288 ? -19.286 -17.282 10.651 1.00 87.94 288 ALA A CA 1
ATOM 2253 C C . ALA A 1 288 ? -20.259 -18.472 10.767 1.00 87.94 288 ALA A C 1
ATOM 2255 O O . ALA A 1 288 ? -19.847 -19.624 10.599 1.00 87.94 288 ALA A O 1
ATOM 2256 N N . CYS A 1 289 ? -21.544 -18.207 11.035 1.00 86.25 289 CYS A N 1
ATOM 2257 C CA . CYS A 1 289 ? -22.577 -19.239 11.141 1.00 86.25 289 CYS A CA 1
ATOM 2258 C C . CYS A 1 289 ? -23.086 -19.733 9.779 1.00 86.25 289 CYS A C 1
ATOM 2260 O O . CYS A 1 289 ? -23.264 -20.937 9.603 1.00 86.25 289 CYS A O 1
ATOM 2262 N N . PHE A 1 290 ? -23.339 -18.829 8.829 1.00 84.94 290 PHE A N 1
ATOM 2263 C CA . PHE A 1 290 ? -24.037 -19.157 7.577 1.00 84.94 290 PHE A CA 1
ATOM 2264 C C . PHE A 1 290 ? -23.135 -19.172 6.334 1.00 84.94 290 PHE A C 1
ATOM 2266 O O . PHE A 1 290 ? -23.566 -19.635 5.275 1.00 84.94 290 PHE A O 1
ATOM 2273 N N . GLY A 1 291 ? -21.891 -18.691 6.434 1.00 84.31 291 GLY A N 1
ATOM 2274 C CA . GLY A 1 291 ? -20.956 -18.609 5.311 1.00 84.31 291 GLY A CA 1
ATOM 2275 C C . GLY A 1 291 ? -21.586 -17.917 4.100 1.00 84.31 291 GLY A C 1
ATOM 2276 O O . GLY A 1 291 ? -22.281 -16.908 4.232 1.00 84.31 291 GLY A O 1
ATOM 2277 N N . ALA A 1 292 ? -21.402 -18.487 2.908 1.00 79.38 292 ALA A N 1
ATOM 2278 C CA . ALA A 1 292 ? -21.965 -17.951 1.664 1.00 79.38 292 ALA A CA 1
ATOM 2279 C C . ALA A 1 292 ? -23.504 -17.786 1.682 1.00 79.38 292 ALA A C 1
ATOM 2281 O O . ALA A 1 292 ? -24.033 -16.941 0.962 1.00 79.38 292 ALA A O 1
ATOM 2282 N N . GLY A 1 293 ? -24.223 -18.528 2.536 1.00 81.56 293 GLY A N 1
ATOM 2283 C CA . GLY A 1 293 ? -25.679 -18.425 2.693 1.00 81.56 293 GLY A CA 1
ATOM 2284 C C . GLY A 1 293 ? -26.161 -17.107 3.312 1.00 81.56 293 GLY A C 1
ATOM 2285 O O . GLY A 1 293 ? -27.357 -16.819 3.291 1.00 81.56 293 GLY A O 1
ATOM 2286 N N . VAL A 1 294 ? -25.254 -16.264 3.825 1.00 84.81 294 VAL A N 1
ATOM 2287 C CA . VAL A 1 294 ? -25.613 -14.925 4.320 1.00 84.81 294 VAL A CA 1
ATOM 2288 C C . VAL A 1 294 ? -26.218 -14.044 3.227 1.00 84.81 294 VAL A C 1
ATOM 2290 O O . VAL A 1 294 ? -27.105 -13.246 3.521 1.00 84.81 294 VAL A O 1
ATOM 2293 N N . VAL A 1 295 ? -25.806 -14.207 1.966 1.00 83.56 295 VAL A N 1
ATOM 2294 C CA . VAL A 1 295 ? -26.353 -13.416 0.850 1.00 83.56 295 VAL A CA 1
ATOM 2295 C C . VAL A 1 295 ? -27.866 -13.618 0.718 1.00 83.56 295 VAL A C 1
ATOM 2297 O O . VAL A 1 295 ? -28.604 -12.655 0.506 1.00 83.56 295 VAL A O 1
ATOM 2300 N N . ASP A 1 296 ? -28.343 -14.847 0.911 1.00 83.88 296 ASP A N 1
ATOM 2301 C CA . ASP A 1 296 ? -29.769 -15.167 0.827 1.00 83.88 296 ASP A CA 1
ATOM 2302 C C . ASP A 1 296 ? -30.548 -14.643 2.040 1.00 83.88 296 ASP A C 1
ATOM 2304 O O . ASP A 1 296 ? -31.672 -14.163 1.894 1.00 83.88 296 ASP A O 1
ATOM 2308 N N . LEU A 1 297 ? -29.948 -14.650 3.234 1.00 84.19 297 LEU A N 1
ATOM 2309 C CA . LEU A 1 297 ? -30.551 -14.046 4.429 1.00 84.19 297 LEU A CA 1
ATOM 2310 C C . LEU A 1 297 ? -30.763 -12.538 4.255 1.00 84.19 297 LEU A C 1
ATOM 2312 O O . LEU A 1 297 ? -31.848 -12.031 4.543 1.00 84.19 297 LEU A O 1
ATOM 2316 N N . ARG A 1 298 ? -29.766 -11.832 3.714 1.00 84.12 298 ARG A N 1
ATOM 2317 C CA . ARG A 1 298 ? -29.856 -10.385 3.475 1.00 84.12 298 ARG A CA 1
ATOM 2318 C C . ARG A 1 298 ? -30.886 -10.034 2.407 1.00 84.12 298 ARG A C 1
ATOM 2320 O O . ARG A 1 298 ? -31.652 -9.095 2.584 1.00 84.12 298 ARG A O 1
ATOM 2327 N N . ARG A 1 299 ? -30.991 -10.832 1.338 1.00 82.81 299 ARG A N 1
ATOM 2328 C CA . ARG A 1 299 ? -32.056 -10.676 0.324 1.00 82.81 299 ARG A CA 1
ATOM 2329 C C . ARG A 1 299 ? -33.463 -10.779 0.914 1.00 82.81 299 ARG A C 1
ATOM 2331 O O . ARG A 1 299 ? -34.378 -10.145 0.400 1.00 82.81 299 ARG A O 1
ATOM 2338 N N . ASN A 1 300 ? -33.622 -11.538 1.995 1.00 84.44 300 ASN A N 1
ATOM 2339 C CA . ASN A 1 300 ? -34.881 -11.689 2.722 1.00 84.44 300 ASN A CA 1
ATOM 2340 C C . ASN A 1 300 ? -35.075 -10.640 3.839 1.00 84.44 300 ASN A C 1
ATOM 2342 O O . ASN A 1 300 ? -36.009 -10.760 4.629 1.00 84.44 300 ASN A O 1
ATOM 2346 N N . GLY A 1 301 ? -34.218 -9.614 3.912 1.00 78.44 301 GLY A N 1
ATOM 2347 C CA . GLY A 1 301 ? -34.329 -8.500 4.859 1.00 78.44 301 GLY A CA 1
ATOM 2348 C C . GLY A 1 301 ? -33.731 -8.760 6.244 1.00 78.44 301 GLY A C 1
ATOM 2349 O O . GLY A 1 301 ? -33.890 -7.929 7.137 1.00 78.44 301 GLY A O 1
ATOM 2350 N N . TYR A 1 302 ? -33.031 -9.880 6.450 1.00 76.38 302 TYR A N 1
ATOM 2351 C CA . TYR A 1 302 ? -32.343 -10.158 7.712 1.00 76.38 302 TYR A CA 1
ATOM 2352 C C . TYR A 1 302 ? -30.971 -9.469 7.735 1.00 76.38 302 TYR A C 1
ATOM 2354 O O . TYR A 1 302 ? -29.960 -10.049 7.337 1.00 76.38 302 TYR A O 1
ATOM 2362 N N . HIS A 1 303 ? -30.947 -8.227 8.223 1.00 75.19 303 HIS A N 1
ATOM 2363 C CA . HIS A 1 303 ? -29.727 -7.471 8.524 1.00 75.19 303 HIS A CA 1
ATOM 2364 C C . HIS A 1 303 ? -29.524 -7.397 10.041 1.00 75.19 303 HIS A C 1
ATOM 2366 O O . HIS A 1 303 ? -30.492 -7.304 10.795 1.00 75.19 303 HIS A O 1
ATOM 2372 N N . THR A 1 304 ? -28.275 -7.447 10.509 1.00 68.00 304 THR A N 1
ATOM 2373 C CA . THR A 1 304 ? -27.981 -7.412 11.950 1.00 68.00 304 THR A CA 1
ATOM 2374 C C . THR A 1 304 ? -28.210 -6.040 12.564 1.00 68.00 304 THR A C 1
ATOM 2376 O O . THR A 1 304 ? -28.667 -6.020 13.694 1.00 68.00 304 THR A O 1
ATOM 2379 N N . PHE A 1 305 ? -28.010 -4.941 11.828 1.00 61.34 305 PHE A N 1
ATOM 2380 C CA . PHE A 1 305 ? -28.559 -3.602 12.083 1.00 61.34 305 PHE A CA 1
ATOM 2381 C C . PHE A 1 305 ? -28.400 -2.771 10.794 1.00 61.34 305 PHE A C 1
ATOM 2383 O O . PHE A 1 305 ? -27.279 -2.529 10.366 1.00 61.34 305 PHE A O 1
ATOM 2390 N N . SER A 1 306 ? -29.491 -2.334 10.154 1.00 47.22 306 SER A N 1
ATOM 2391 C CA . SER A 1 306 ? -29.410 -1.333 9.077 1.00 47.22 306 SER A CA 1
ATOM 2392 C C . SER A 1 306 ? -29.534 0.068 9.674 1.00 47.22 306 SER A C 1
ATOM 2394 O O . SER A 1 306 ? -30.420 0.311 10.498 1.00 47.22 306 SER A O 1
ATOM 2396 N N . ILE A 1 307 ? -28.689 0.999 9.238 1.00 41.00 307 ILE A N 1
ATOM 2397 C CA . ILE A 1 307 ? -29.101 2.405 9.141 1.00 41.00 307 ILE A CA 1
ATOM 2398 C C . ILE A 1 307 ? -29.629 2.595 7.727 1.00 41.00 307 ILE A C 1
ATOM 2400 O O . ILE A 1 307 ? -28.913 2.166 6.796 1.00 41.00 307 ILE A O 1
#

Foldseek 3Di:
DDDPPVVVLVVVVPVLVVVLVVLLVLLVVLLVVLLVCVDPVLVVQLVVVCVVVVHDPCVLVVLPPPVVVVVQNVLLVVLSVVLSVLSSVLSCLARCCVVVVNQDDDWDDPDPPAIPPDPCLSLLLSLLLVLLSVLLSVLSVVCSVLSNRTSVSSVVSSVLSVLLSVLLSVCNSCVCVLVVDDPDDPPVPVVSVCSSVVSSVCSNPVVVSVVSVCVSVCVVPPPPVPVPQLFFLVQFPPQDPSNQVVCVVVVNGGLVSLLPDDLSSPSSSDSDDSVVSVQSNQSSVVCVVQPPCVVVCVVVVDGPDDD